Protein AF-0000000075457468 (afdb_homodimer)

pLDDT: mean 83.35, std 19.07, range [38.09, 98.94]

Organism: Phanerochaete carnosa (strain HHB-10118-sp) (NCBI:txid650164)

Structure (mmCIF, N/CA/C/O backbone):
data_AF-0000000075457468-model_v1
#
loop_
_entity.id
_entity.type
_entity.pdbx_description
1 polymer 'Uncharacterized protein'
#
loop_
_atom_site.group_PDB
_atom_site.id
_atom_site.type_symbol
_atom_site.label_atom_id
_atom_site.label_alt_id
_atom_site.label_comp_id
_atom_site.label_asym_id
_atom_site.label_entity_id
_atom_site.label_seq_id
_atom_site.pdbx_PDB_ins_code
_atom_site.Cartn_x
_atom_site.Cartn_y
_atom_site.Cartn_z
_atom_site.occupancy
_atom_site.B_iso_or_equiv
_atom_site.auth_seq_id
_atom_site.auth_comp_id
_atom_site.auth_asym_id
_atom_site.auth_atom_id
_atom_site.pdbx_PDB_model_num
ATOM 1 N N . MET A 1 1 ? 19.453 -94.75 -66.5 1 38.09 1 MET A N 1
ATOM 2 C CA . MET A 1 1 ? 19.531 -94.438 -65.062 1 38.09 1 MET A CA 1
ATOM 3 C C . MET A 1 1 ? 19.422 -92.938 -64.812 1 38.09 1 MET A C 1
ATOM 5 O O . MET A 1 1 ? 20.266 -92.188 -65.25 1 38.09 1 MET A O 1
ATOM 9 N N . LYS A 1 2 ? 18.156 -92.375 -64.812 1 48.34 2 LYS A N 1
ATOM 10 C CA . LYS A 1 2 ? 17.766 -91 -64.75 1 48.34 2 LYS A CA 1
ATOM 11 C C . LYS A 1 2 ? 18.203 -90.375 -63.406 1 48.34 2 LYS A C 1
ATOM 13 O O . LYS A 1 2 ? 17.969 -91 -62.344 1 48.34 2 LYS A O 1
ATOM 18 N N . PHE A 1 3 ? 19.375 -89.688 -63.375 1 47.12 3 PHE A N 1
ATOM 19 C CA . PHE A 1 3 ? 20 -88.938 -62.281 1 47.12 3 PHE A CA 1
ATOM 20 C C . PHE A 1 3 ? 19.047 -87.875 -61.75 1 47.12 3 PHE A C 1
ATOM 22 O O . PHE A 1 3 ? 18.594 -87 -62.5 1 47.12 3 PHE A O 1
ATOM 29 N N . THR A 1 4 ? 18.094 -88.188 -60.844 1 48.94 4 THR A N 1
ATOM 30 C CA . THR A 1 4 ? 17.156 -87.312 -60.156 1 48.94 4 THR A CA 1
ATOM 31 C C . THR A 1 4 ? 17.906 -86.312 -59.281 1 48.94 4 THR A C 1
ATOM 33 O O . THR A 1 4 ? 18.641 -86.688 -58.375 1 48.94 4 THR A O 1
ATOM 36 N N . THR A 1 5 ? 18.375 -85.188 -59.812 1 49.62 5 THR A N 1
ATOM 37 C CA . THR A 1 5 ? 19.047 -84.062 -59.125 1 49.62 5 THR A CA 1
ATOM 38 C C . THR A 1 5 ? 18.188 -83.562 -58 1 49.62 5 THR A C 1
ATOM 40 O O . THR A 1 5 ? 17.047 -83.125 -58.188 1 49.62 5 THR A O 1
ATOM 43 N N . ILE A 1 6 ? 18.359 -84 -56.75 1 46.72 6 ILE A N 1
ATOM 44 C CA . ILE A 1 6 ? 17.734 -83.562 -55.5 1 46.72 6 ILE A CA 1
ATOM 45 C C . ILE A 1 6 ? 18.109 -82.062 -55.25 1 46.72 6 ILE A C 1
ATOM 47 O O . ILE A 1 6 ? 19.297 -81.75 -55.125 1 46.72 6 ILE A O 1
ATOM 51 N N . LEU A 1 7 ? 17.438 -81 -55.812 1 44.97 7 LEU A N 1
ATOM 52 C CA . LEU A 1 7 ? 17.688 -79.625 -55.531 1 44.97 7 LEU A CA 1
ATOM 53 C C . LEU A 1 7 ? 17.391 -79.312 -54.062 1 44.97 7 LEU A C 1
ATOM 55 O O . LEU A 1 7 ? 16.281 -79.5 -53.594 1 44.97 7 LEU A O 1
ATOM 59 N N . SER A 1 8 ? 18.391 -79.375 -53.156 1 43.41 8 SER A N 1
ATOM 60 C CA . SER A 1 8 ? 18.297 -79 -51.75 1 43.41 8 SER A CA 1
ATOM 61 C C . SER A 1 8 ? 17.906 -77.562 -51.562 1 43.41 8 SER A C 1
ATOM 63 O O . SER A 1 8 ? 18.547 -76.688 -52.125 1 43.41 8 SER A O 1
ATOM 65 N N . ALA A 1 9 ? 16.625 -77.25 -51.406 1 46.5 9 ALA A N 1
ATOM 66 C CA . ALA A 1 9 ? 16.141 -75.875 -51.094 1 46.5 9 ALA A CA 1
ATOM 67 C C . ALA A 1 9 ? 16.703 -75.375 -49.781 1 46.5 9 ALA A C 1
ATOM 69 O O . ALA A 1 9 ? 16.547 -76 -48.75 1 46.5 9 ALA A O 1
ATOM 70 N N . LEU A 1 10 ? 17.891 -74.688 -49.75 1 44.03 10 LEU A N 1
ATOM 71 C CA . LEU A 1 10 ? 18.438 -74.062 -48.594 1 44.03 10 LEU A CA 1
ATOM 72 C C . LEU A 1 10 ? 17.453 -73 -48.031 1 44.03 10 LEU A C 1
ATOM 74 O O . LEU A 1 10 ? 17.031 -72.125 -48.75 1 44.03 10 LEU A O 1
ATOM 78 N N . ALA A 1 11 ? 16.609 -73.375 -47 1 45.56 11 ALA A N 1
ATOM 79 C CA . ALA A 1 11 ? 15.719 -72.438 -46.281 1 45.56 11 ALA A CA 1
ATOM 80 C C . ALA A 1 11 ? 16.516 -71.312 -45.562 1 45.56 11 ALA A C 1
ATOM 82 O O . ALA A 1 11 ? 17.375 -71.625 -44.719 1 45.56 11 ALA A O 1
ATOM 83 N N . LEU A 1 12 ? 16.875 -70.25 -46.25 1 47.5 12 LEU A N 1
ATOM 84 C CA . LEU A 1 12 ? 17.469 -69.125 -45.562 1 47.5 12 LEU A CA 1
ATOM 85 C C . LEU A 1 12 ? 16.562 -68.562 -44.469 1 47.5 12 LEU A C 1
ATOM 87 O O . LEU A 1 12 ? 15.414 -68.188 -44.719 1 47.5 12 LEU A O 1
ATOM 91 N N . GLY A 1 13 ? 16.688 -69 -43.219 1 45.59 13 GLY A N 1
ATOM 92 C CA . GLY A 1 13 ? 16.031 -68.438 -42.062 1 45.59 13 GLY A CA 1
ATOM 93 C C . GLY A 1 13 ? 16.234 -66.938 -41.906 1 45.59 13 GLY A C 1
ATOM 94 O O . GLY A 1 13 ? 17.375 -66.438 -41.906 1 45.59 13 GLY A O 1
ATOM 95 N N . ALA A 1 14 ? 15.281 -66.062 -42.344 1 49.41 14 ALA A N 1
ATOM 96 C CA . ALA A 1 14 ? 15.273 -64.625 -42.125 1 49.41 14 ALA A CA 1
ATOM 97 C C . ALA A 1 14 ? 15.32 -64.312 -40.625 1 49.41 14 ALA A C 1
ATOM 99 O O . ALA A 1 14 ? 14.414 -64.688 -39.875 1 49.41 14 ALA A O 1
ATOM 100 N N . PHE A 1 15 ? 16.531 -64.188 -40 1 48.47 15 PHE A N 1
ATOM 101 C CA . PHE A 1 15 ? 16.641 -63.594 -38.656 1 48.47 15 PHE A CA 1
ATOM 102 C C . PHE A 1 15 ? 15.992 -62.219 -38.625 1 48.47 15 PHE A C 1
ATOM 104 O O . PHE A 1 15 ? 16.391 -61.312 -39.344 1 48.47 15 PHE A O 1
ATOM 111 N N . SER A 1 16 ? 14.766 -62.094 -38.219 1 52.66 16 SER A N 1
ATOM 112 C CA . SER A 1 16 ? 14.164 -60.812 -37.906 1 52.66 16 SER A CA 1
ATOM 113 C C . SER A 1 16 ? 14.922 -60.094 -36.781 1 52.66 16 SER A C 1
ATOM 115 O O . SER A 1 16 ? 14.945 -60.562 -35.656 1 52.66 16 SER A O 1
ATOM 117 N N . GLN A 1 17 ? 15.992 -59.344 -37.031 1 55.56 17 GLN A N 1
ATOM 118 C CA . GLN A 1 17 ? 16.547 -58.469 -36.031 1 55.56 17 GLN A CA 1
ATOM 119 C C . GLN A 1 17 ? 15.469 -57.562 -35.438 1 55.56 17 GLN A C 1
ATOM 121 O O . GLN A 1 17 ? 14.781 -56.844 -36.156 1 55.56 17 GLN A O 1
ATOM 126 N N . LEU A 1 18 ? 14.891 -57.875 -34.281 1 52.31 18 LEU A N 1
ATOM 127 C CA . LEU A 1 18 ? 14.141 -56.906 -33.469 1 52.31 18 LEU A CA 1
ATOM 128 C C . LEU A 1 18 ? 14.984 -55.656 -33.219 1 52.31 18 LEU A C 1
ATOM 130 O O . LEU A 1 18 ? 16.016 -55.75 -32.531 1 52.31 18 LEU A O 1
ATOM 134 N N . ALA A 1 19 ? 15.023 -54.656 -34.125 1 57.72 19 ALA A N 1
ATOM 135 C CA . ALA A 1 19 ? 15.594 -53.344 -33.781 1 57.72 19 ALA A CA 1
ATOM 136 C C . ALA A 1 19 ? 15.07 -52.875 -32.438 1 57.72 19 ALA A C 1
ATOM 138 O O . ALA A 1 19 ? 13.867 -52.688 -32.25 1 57.72 19 ALA A O 1
ATOM 139 N N . SER A 1 20 ? 15.797 -53.094 -31.312 1 54.47 20 SER A N 1
ATOM 140 C CA . SER A 1 20 ? 15.516 -52.375 -30.078 1 54.47 20 SER A CA 1
ATOM 141 C C . SER A 1 20 ? 15.32 -50.875 -30.344 1 54.47 20 SER A C 1
ATOM 143 O O . SER A 1 20 ? 16.219 -50.219 -30.828 1 54.47 20 SER A O 1
ATOM 145 N N . ALA A 1 21 ? 14.094 -50.375 -30.594 1 57.66 21 ALA A N 1
ATOM 146 C CA . ALA A 1 21 ? 13.836 -48.938 -30.609 1 57.66 21 ALA A CA 1
ATOM 147 C C . ALA A 1 21 ? 14.531 -48.25 -29.438 1 57.66 21 ALA A C 1
ATOM 149 O O . ALA A 1 21 ? 14.328 -48.656 -28.281 1 57.66 21 ALA A O 1
ATOM 150 N N . ALA A 1 22 ? 15.734 -47.656 -29.562 1 59.09 22 ALA A N 1
ATOM 151 C CA . ALA A 1 22 ? 16.266 -46.75 -28.531 1 59.09 22 ALA A CA 1
ATOM 152 C C . ALA A 1 22 ? 15.148 -45.969 -27.875 1 59.09 22 ALA A C 1
ATOM 154 O O . ALA A 1 22 ? 14.195 -45.531 -28.531 1 59.09 22 ALA A O 1
ATOM 155 N N . PRO A 1 23 ? 15.023 -46.031 -26.484 1 58.03 23 PRO A N 1
ATOM 156 C CA . PRO A 1 23 ? 14.008 -45.188 -25.875 1 58.03 23 PRO A CA 1
ATOM 157 C C . PRO A 1 23 ? 13.984 -43.781 -26.484 1 58.03 23 PRO A C 1
ATOM 159 O O . PRO A 1 23 ? 15.031 -43.25 -26.859 1 58.03 23 PRO A O 1
ATOM 162 N N . ALA A 1 24 ? 12.914 -43.375 -27.141 1 58.12 24 ALA A N 1
ATOM 163 C CA . ALA A 1 24 ? 12.727 -42 -27.578 1 58.12 24 ALA A CA 1
ATOM 164 C C . ALA A 1 24 ? 13.297 -41.031 -26.547 1 58.12 24 ALA A C 1
ATOM 166 O O . ALA A 1 24 ? 13.203 -41.25 -25.344 1 58.12 24 ALA A O 1
ATOM 167 N N . PRO A 1 25 ? 14.359 -40.281 -26.859 1 57.41 25 PRO A N 1
ATOM 168 C CA . PRO A 1 25 ? 14.75 -39.312 -25.859 1 57.41 25 PRO A CA 1
ATOM 169 C C . PRO A 1 25 ? 13.555 -38.75 -25.078 1 57.41 25 PRO A C 1
ATOM 171 O O . PRO A 1 25 ? 12.453 -38.656 -25.609 1 57.41 25 PRO A O 1
ATOM 174 N N . ALA A 1 26 ? 13.523 -38.969 -23.719 1 52.59 26 ALA A N 1
ATOM 175 C CA . ALA A 1 26 ? 12.492 -38.375 -22.875 1 52.59 26 ALA A CA 1
ATOM 176 C C . ALA A 1 26 ? 12.023 -37.031 -23.469 1 52.59 26 ALA A C 1
ATOM 178 O O . ALA A 1 26 ? 12.844 -36.188 -23.844 1 52.59 26 ALA A O 1
ATOM 179 N N . ALA A 1 27 ? 11.039 -36.844 -24.188 1 50.5 27 ALA A N 1
ATOM 180 C CA . ALA A 1 27 ? 10.477 -35.562 -24.609 1 50.5 27 ALA A CA 1
ATOM 181 C C . ALA A 1 27 ? 10.789 -34.469 -23.578 1 50.5 27 ALA A C 1
ATOM 183 O O . ALA A 1 27 ? 10.492 -34.656 -22.391 1 50.5 27 ALA A O 1
ATOM 184 N N . HIS A 1 28 ? 11.922 -33.781 -23.547 1 52.69 28 HIS A N 1
ATOM 185 C CA . HIS A 1 28 ? 12.117 -32.562 -22.75 1 52.69 28 HIS A CA 1
ATOM 186 C C . HIS A 1 28 ? 10.805 -31.828 -22.547 1 52.69 28 HIS A C 1
ATOM 188 O O . HIS A 1 28 ? 10.219 -31.297 -23.5 1 52.69 28 HIS A O 1
ATOM 194 N N . GLN A 1 29 ? 9.938 -32.375 -21.719 1 55.91 29 GLN A N 1
ATOM 195 C CA . GLN A 1 29 ? 8.68 -31.672 -21.453 1 55.91 29 GLN A CA 1
ATOM 196 C C . GLN A 1 29 ? 8.906 -30.172 -21.297 1 55.91 29 GLN A C 1
ATOM 198 O O . GLN A 1 29 ? 9.766 -29.734 -20.531 1 55.91 29 GLN A O 1
ATOM 203 N N . ALA A 1 30 ? 8.672 -29.297 -22.219 1 62.72 30 ALA A N 1
ATOM 204 C CA . ALA A 1 30 ? 8.742 -27.844 -22.203 1 62.72 30 ALA A CA 1
ATOM 205 C C . ALA A 1 30 ? 8.211 -27.281 -20.891 1 62.72 30 ALA A C 1
ATOM 207 O O . ALA A 1 30 ? 7.207 -27.75 -20.359 1 62.72 30 ALA A O 1
ATOM 208 N N . ARG A 1 31 ? 9.125 -26.734 -20.094 1 64.06 31 ARG A N 1
ATOM 209 C CA . ARG A 1 31 ? 8.664 -25.984 -18.922 1 64.06 31 ARG A CA 1
ATOM 210 C C . ARG A 1 31 ? 7.734 -24.844 -19.328 1 64.06 31 ARG A C 1
ATOM 212 O O . ARG A 1 31 ? 7.906 -24.25 -20.391 1 64.06 31 ARG A O 1
ATOM 219 N N . ASP A 1 32 ? 6.562 -24.984 -18.703 1 79.12 32 ASP A N 1
ATOM 220 C CA . ASP A 1 32 ? 5.516 -24.016 -19 1 79.12 32 ASP A CA 1
ATOM 221 C C . ASP A 1 32 ? 5.395 -22.969 -17.891 1 79.12 32 ASP A C 1
ATOM 223 O O . ASP A 1 32 ? 5.586 -23.281 -16.719 1 79.12 32 ASP A O 1
ATOM 227 N N . VAL A 1 33 ? 5.305 -21.688 -18.25 1 83.94 33 VAL A N 1
ATOM 228 C CA . VAL A 1 33 ? 4.812 -20.688 -17.328 1 83.94 33 VAL A CA 1
ATOM 229 C C . VAL A 1 33 ? 3.359 -20.984 -16.953 1 83.94 33 VAL A C 1
ATOM 231 O O . VAL A 1 33 ? 2.527 -21.219 -17.828 1 83.94 33 VAL A O 1
ATOM 234 N N . TRP A 1 34 ? 3.125 -21.141 -15.648 1 86.38 34 TRP A N 1
ATOM 235 C CA . TRP A 1 34 ? 1.798 -21.5 -15.164 1 86.38 34 TRP A CA 1
ATOM 236 C C . TRP A 1 34 ? 1.084 -20.281 -14.586 1 86.38 34 TRP A C 1
ATOM 238 O O . TRP A 1 34 ? 1.644 -19.562 -13.758 1 86.38 34 TRP A O 1
ATOM 248 N N . ASP A 1 35 ? -0.153 -20 -15.008 1 86.62 35 ASP A N 1
ATOM 249 C CA . ASP A 1 35 ? -1.001 -18.891 -14.57 1 86.62 35 ASP A CA 1
ATOM 250 C C . ASP A 1 35 ? -2.318 -19.406 -14 1 86.62 35 ASP A C 1
ATOM 252 O O . ASP A 1 35 ? -3.34 -19.422 -14.688 1 86.62 35 ASP A O 1
ATOM 256 N N . PRO A 1 36 ? -2.314 -19.781 -12.781 1 89.88 36 PRO A N 1
ATOM 257 C CA . PRO A 1 36 ? -3.52 -20.375 -12.203 1 89.88 36 PRO A CA 1
ATOM 258 C C . PRO A 1 36 ? -4.625 -19.359 -11.961 1 89.88 36 PRO A C 1
ATOM 260 O O . PRO A 1 36 ? -4.34 -18.172 -11.742 1 89.88 36 PRO A O 1
ATOM 263 N N . LEU A 1 37 ? -5.84 -19.828 -11.922 1 90.81 37 LEU A N 1
ATOM 264 C CA . LEU A 1 37 ? -7.012 -18.984 -11.68 1 90.81 37 LEU A CA 1
ATOM 265 C C . LEU A 1 37 ? -7.184 -18.703 -10.195 1 90.81 37 LEU A C 1
ATOM 267 O O . LEU A 1 37 ? -7.258 -19.625 -9.383 1 90.81 37 LEU A O 1
ATOM 271 N N . MET A 1 38 ? -7.289 -17.391 -9.875 1 94.75 38 MET A N 1
ATOM 272 C CA . MET A 1 38 ? -7.598 -17.016 -8.5 1 94.75 38 MET A CA 1
ATOM 273 C C . MET A 1 38 ? -9.031 -17.375 -8.141 1 94.75 38 MET A C 1
ATOM 275 O O . MET A 1 38 ? -9.961 -17.078 -8.898 1 94.75 38 MET A O 1
ATOM 279 N N . THR A 1 39 ? -9.195 -18.016 -7.004 1 97 39 THR A N 1
ATOM 280 C CA . THR A 1 39 ? -10.531 -18.422 -6.598 1 97 39 THR A CA 1
ATOM 281 C C . THR A 1 39 ? -11.047 -17.547 -5.461 1 97 39 THR A C 1
ATOM 283 O O . THR A 1 39 ? -12.25 -17.516 -5.195 1 97 39 THR A O 1
ATOM 286 N N . TYR A 1 40 ? -10.203 -17.016 -4.711 1 97.88 40 TYR A N 1
ATOM 287 C CA . TYR A 1 40 ? -10.516 -16.047 -3.66 1 97.88 40 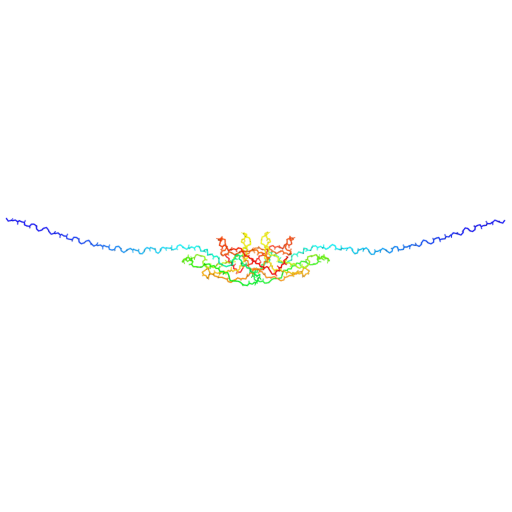TYR A CA 1
ATOM 288 C C . TYR A 1 40 ? -9.445 -14.961 -3.582 1 97.88 40 TYR A C 1
ATOM 290 O O . TYR A 1 40 ? -8.25 -15.258 -3.658 1 97.88 40 TYR A O 1
ATOM 298 N N . PRO A 1 41 ? -9.906 -13.781 -3.369 1 98.62 41 PRO A N 1
ATOM 299 C CA . PRO A 1 41 ? -11.211 -13.18 -3.104 1 98.62 41 PRO A CA 1
ATOM 300 C C . PRO A 1 41 ? -12.141 -13.234 -4.316 1 98.62 41 PRO A C 1
ATOM 302 O O . PRO A 1 41 ? -11.688 -13.469 -5.438 1 98.62 41 PRO A O 1
ATOM 305 N N . THR A 1 42 ? -13.453 -13.133 -4.074 1 98.56 42 THR A N 1
ATOM 306 C CA . THR A 1 42 ? -14.469 -13.016 -5.117 1 98.56 42 THR A CA 1
ATOM 307 C C . THR A 1 42 ? -15 -11.586 -5.199 1 98.56 42 THR A C 1
ATOM 309 O O . THR A 1 42 ? -14.617 -10.727 -4.402 1 98.56 42 THR A O 1
ATOM 312 N N . ALA A 1 43 ? -15.867 -11.344 -6.188 1 98 43 ALA A N 1
ATOM 313 C CA . ALA A 1 43 ? -16.406 -10 -6.406 1 98 43 ALA A CA 1
ATOM 314 C C . ALA A 1 43 ? -17.266 -9.555 -5.227 1 98 43 ALA A C 1
ATOM 316 O O . ALA A 1 43 ? -17.5 -8.359 -5.039 1 98 43 ALA A O 1
ATOM 317 N N . GLU A 1 44 ? -17.766 -10.562 -4.391 1 98.5 44 GLU A N 1
ATOM 318 C CA . GLU A 1 44 ? -18.625 -10.234 -3.266 1 98.5 44 GLU A CA 1
ATOM 319 C C . GLU A 1 44 ? -17.828 -10.047 -1.982 1 98.5 44 GLU A C 1
ATOM 321 O O . GLU A 1 44 ? -18.375 -9.695 -0.941 1 98.5 44 GLU A O 1
ATOM 326 N N . THR A 1 45 ? -16.547 -10.266 -2.09 1 98.81 45 THR A N 1
ATOM 327 C CA . THR A 1 45 ? -15.695 -10.227 -0.907 1 98.81 45 THR A CA 1
ATOM 328 C C . THR A 1 45 ? -15.539 -8.797 -0.395 1 98.81 45 THR A C 1
ATOM 330 O O . THR A 1 45 ? -15.422 -7.859 -1.185 1 98.81 45 THR A O 1
ATOM 333 N N . VAL A 1 46 ? -15.555 -8.633 0.953 1 98.94 46 VAL A N 1
ATOM 334 C CA . VAL A 1 46 ? -15.203 -7.395 1.641 1 98.94 46 VAL A CA 1
ATOM 335 C C . VAL A 1 46 ? -14.078 -7.66 2.639 1 98.94 46 VAL A C 1
ATOM 337 O O . VAL A 1 46 ? -14.227 -8.484 3.543 1 98.94 46 VAL A O 1
ATOM 340 N N . TRP A 1 47 ? -12.938 -7.008 2.457 1 98.94 47 TRP A N 1
ATOM 341 C CA . TRP A 1 47 ? -11.828 -7.07 3.402 1 98.94 47 TRP A CA 1
ATOM 342 C C . TRP A 1 47 ? -11.805 -5.836 4.293 1 98.94 47 TRP A C 1
ATOM 344 O O . TRP A 1 47 ? -12.297 -4.77 3.906 1 98.94 47 TRP A O 1
ATOM 354 N N . GLN A 1 48 ? -11.281 -6.039 5.48 1 98.88 48 GLN A N 1
ATOM 355 C CA . GLN A 1 48 ? -10.945 -4.938 6.379 1 98.88 48 GLN A CA 1
ATOM 356 C C . GLN A 1 48 ? -9.438 -4.734 6.461 1 98.88 48 GLN A C 1
ATOM 358 O O . GLN A 1 48 ? -8.688 -5.688 6.691 1 98.88 48 GLN A O 1
ATOM 363 N N . SER A 1 49 ? -9.023 -3.453 6.238 1 98.56 49 SER A N 1
ATOM 364 C CA . SER A 1 49 ? -7.602 -3.145 6.359 1 98.56 49 SER A CA 1
ATOM 365 C C . SER A 1 49 ? -7.023 -3.703 7.656 1 98.56 49 SER A C 1
ATOM 367 O O . SER A 1 49 ? -7.656 -3.623 8.711 1 98.56 49 SER A O 1
ATOM 369 N N . GLY A 1 50 ? -5.812 -4.254 7.52 1 98.19 50 GLY A N 1
ATOM 370 C CA . GLY A 1 50 ? -5.082 -4.73 8.68 1 98.19 50 GLY A CA 1
ATOM 371 C C . GLY A 1 50 ? -5.426 -6.156 9.062 1 98.19 50 GLY A C 1
ATOM 372 O O . GLY A 1 50 ? -4.719 -6.781 9.852 1 98.19 50 GLY A O 1
ATOM 373 N N . GLN A 1 51 ? -6.484 -6.707 8.508 1 98.75 51 GLN A N 1
ATOM 374 C CA . GLN A 1 51 ? -6.875 -8.07 8.828 1 98.75 51 GLN A CA 1
ATOM 375 C C . GLN A 1 51 ? -6.211 -9.07 7.891 1 98.75 51 GLN A C 1
ATOM 377 O O . GLN A 1 51 ? -5.855 -8.727 6.762 1 98.75 51 GLN A O 1
ATOM 382 N N . THR A 1 52 ? -6.066 -10.305 8.391 1 98.81 52 THR A N 1
ATOM 383 C CA . THR A 1 52 ? -5.41 -11.359 7.629 1 98.81 52 THR A CA 1
ATOM 384 C C . THR A 1 52 ? -6.441 -12.227 6.914 1 98.81 52 THR A C 1
ATOM 386 O O . THR A 1 52 ? -7.477 -12.57 7.488 1 98.81 52 THR A O 1
ATOM 389 N N . TYR A 1 53 ? -6.16 -12.562 5.688 1 98.88 53 TYR A N 1
ATOM 390 C CA . TYR A 1 53 ? -7.016 -13.391 4.848 1 98.88 53 TYR A CA 1
ATOM 391 C C . TYR A 1 53 ? -6.199 -14.453 4.117 1 98.88 53 TYR A C 1
ATOM 393 O O . TYR A 1 53 ? -4.98 -14.32 3.977 1 98.88 53 TYR A O 1
ATOM 401 N N . THR A 1 54 ? -6.867 -15.516 3.693 1 98.88 54 THR A N 1
ATOM 402 C CA . THR A 1 54 ? -6.242 -16.547 2.867 1 98.88 54 THR A CA 1
ATOM 403 C C . THR A 1 54 ? -6.684 -16.422 1.413 1 98.88 54 THR A C 1
ATOM 405 O O . THR A 1 54 ? -7.855 -16.625 1.093 1 98.88 54 THR A O 1
ATOM 408 N N . VAL A 1 55 ? -5.789 -16.016 0.547 1 98.44 55 VAL A N 1
ATOM 409 C CA . VAL A 1 55 ? -6.023 -15.984 -0.893 1 98.44 55 VAL A CA 1
ATOM 410 C C . VAL A 1 55 ? -5.859 -17.391 -1.477 1 98.44 55 VAL A C 1
ATOM 412 O O . VAL A 1 55 ? -4.918 -18.094 -1.127 1 98.44 55 VAL A O 1
ATOM 415 N N . THR A 1 56 ? -6.77 -17.75 -2.305 1 97.94 56 THR A N 1
ATOM 416 C CA . THR A 1 56 ? -6.703 -19.094 -2.883 1 97.94 56 THR A CA 1
ATOM 417 C C . THR A 1 56 ? -6.734 -19.016 -4.406 1 97.94 56 THR A C 1
ATOM 419 O O . THR A 1 56 ? -7.254 -18.062 -4.98 1 97.94 56 THR A O 1
ATOM 422 N N . TRP A 1 57 ? -6.207 -20.062 -5.09 1 95.56 57 TRP A N 1
ATOM 423 C CA . TRP A 1 57 ? -6.246 -20.234 -6.539 1 95.56 57 TRP A CA 1
ATOM 424 C C . TRP A 1 57 ? -6.309 -21.719 -6.902 1 95.56 57 TRP A C 1
ATOM 426 O O . TRP A 1 57 ? -6.07 -22.578 -6.055 1 95.56 57 TRP A O 1
ATOM 436 N N . GLU A 1 58 ? -6.629 -22.016 -8.172 1 94.94 58 GLU A N 1
ATOM 437 C CA . GLU A 1 58 ? -6.773 -23.391 -8.648 1 94.94 58 GLU A CA 1
ATOM 438 C C . GLU A 1 58 ? -5.414 -24.031 -8.883 1 94.94 58 GLU A C 1
ATOM 440 O O . GLU A 1 58 ? -4.527 -23.422 -9.492 1 94.94 58 GLU A O 1
ATOM 445 N N . THR A 1 59 ? -5.277 -25.328 -8.406 1 94.19 59 THR A N 1
ATOM 446 C CA . THR A 1 59 ? -3.998 -25.984 -8.633 1 94.19 59 THR A CA 1
ATOM 447 C C . THR A 1 59 ? -4.195 -27.312 -9.375 1 94.19 59 THR A C 1
ATOM 449 O O . THR A 1 59 ? -3.221 -27.984 -9.711 1 94.19 59 THR A O 1
ATOM 452 N N . GLU A 1 60 ? -5.383 -27.719 -9.672 1 92.06 60 GLU A N 1
ATOM 453 C CA . GLU A 1 60 ? -5.676 -29.031 -10.227 1 92.06 60 GLU A CA 1
ATOM 454 C C . GLU A 1 60 ? -5.078 -29.188 -11.617 1 92.06 60 GLU A C 1
ATOM 456 O O . GLU A 1 60 ? -4.656 -30.281 -12 1 92.06 60 GLU A O 1
ATOM 461 N N . ASP A 1 61 ? -4.992 -28.125 -12.367 1 86.94 61 ASP A N 1
ATOM 462 C CA . ASP A 1 61 ? -4.539 -28.234 -13.75 1 86.94 61 ASP A CA 1
ATOM 463 C C . ASP A 1 61 ? -3.076 -27.812 -13.883 1 86.94 61 ASP A C 1
ATOM 465 O O . ASP A 1 61 ? -2.627 -27.438 -14.969 1 86.94 61 ASP A O 1
ATOM 469 N N . ALA A 1 62 ? -2.414 -27.906 -12.75 1 88.25 62 ALA A N 1
ATOM 470 C CA . ALA A 1 62 ? -1.011 -27.516 -12.812 1 88.25 62 ALA A CA 1
ATOM 471 C C . ALA A 1 62 ? -0.22 -28.422 -13.75 1 88.25 62 ALA A C 1
ATOM 473 O O . ALA A 1 62 ? -0.313 -29.641 -13.656 1 88.25 62 ALA A O 1
ATOM 474 N N . PRO A 1 63 ? 0.6 -27.828 -14.602 1 87.69 63 PRO A N 1
ATOM 475 C CA . PRO A 1 63 ? 1.488 -28.656 -15.414 1 87.69 63 PRO A CA 1
ATOM 476 C C . PRO A 1 63 ? 2.541 -29.391 -14.586 1 87.69 63 PRO A C 1
ATOM 4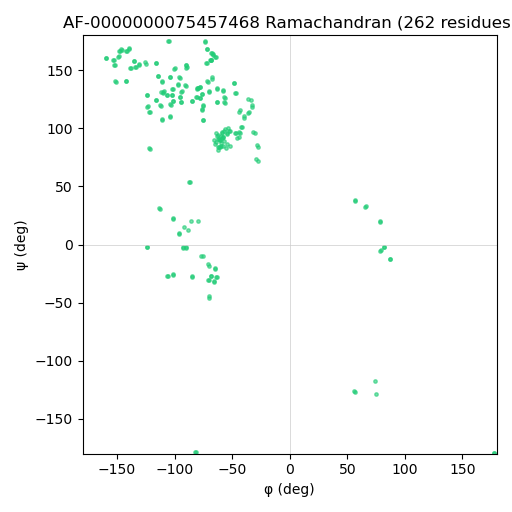78 O O . PRO A 1 63 ? 2.822 -28.984 -13.453 1 87.69 63 PRO A O 1
ATOM 481 N N . VAL A 1 64 ? 3.09 -30.344 -15.211 1 85.94 64 VAL A N 1
ATOM 482 C CA . VAL A 1 64 ? 4.098 -31.156 -14.547 1 85.94 64 VAL A CA 1
ATOM 483 C C . VAL A 1 64 ? 5.371 -30.328 -14.336 1 85.94 64 VAL A C 1
ATOM 485 O O . VAL A 1 64 ? 5.926 -30.297 -13.234 1 85.94 64 VAL A O 1
ATOM 488 N N . ASN A 1 65 ? 5.809 -29.625 -15.32 1 88.88 65 ASN A N 1
ATOM 489 C CA . ASN A 1 65 ? 7 -28.797 -15.234 1 88.88 65 ASN A CA 1
ATOM 490 C C . ASN A 1 65 ? 6.648 -27.312 -15.273 1 88.88 65 ASN A C 1
ATOM 492 O O . ASN A 1 65 ? 6.176 -26.812 -16.297 1 88.88 65 ASN A O 1
ATOM 496 N N . ILE A 1 66 ? 6.801 -26.719 -14.156 1 87.12 66 ILE A N 1
ATOM 497 C CA . ILE A 1 66 ? 6.461 -25.297 -14.055 1 87.12 66 ILE A CA 1
ATOM 498 C C . ILE A 1 66 ? 7.738 -24.469 -13.891 1 87.12 66 ILE A C 1
ATOM 500 O O . ILE A 1 66 ? 8.602 -24.812 -13.078 1 87.12 66 ILE A O 1
ATOM 504 N N . THR A 1 67 ? 7.914 -23.391 -14.664 1 88.12 67 THR A N 1
ATOM 505 C CA . THR A 1 67 ? 9.102 -22.547 -14.625 1 88.12 67 THR A CA 1
ATOM 506 C C . THR A 1 67 ? 8.984 -21.5 -13.523 1 88.12 67 THR A C 1
ATOM 508 O O . THR A 1 67 ? 9.992 -21.047 -12.977 1 88.12 67 THR A O 1
ATOM 511 N N . ASN A 1 68 ? 7.801 -21.094 -13.156 1 87.12 68 ASN A N 1
ATOM 512 C CA . ASN A 1 68 ? 7.574 -20.031 -12.188 1 87.12 68 ASN A CA 1
ATOM 513 C C . ASN A 1 68 ? 6.93 -20.578 -10.906 1 87.12 68 ASN A C 1
ATOM 515 O O . ASN A 1 68 ? 6.141 -19.875 -10.266 1 87.12 68 ASN A O 1
ATOM 519 N N . GLY A 1 69 ? 7.223 -21.766 -10.586 1 88.25 69 GLY A N 1
ATOM 520 C CA . GLY A 1 69 ? 6.59 -22.406 -9.445 1 88.25 69 GLY A CA 1
ATOM 521 C C . GLY A 1 69 ? 7 -21.812 -8.117 1 88.25 69 GLY A C 1
ATOM 522 O O . GLY A 1 69 ? 6.238 -21.844 -7.148 1 88.25 69 GLY A O 1
ATOM 523 N N . ASP A 1 70 ? 8.188 -21.25 -8.094 1 91.44 70 ASP A N 1
ATOM 524 C CA . ASP A 1 70 ? 8.727 -20.688 -6.867 1 91.44 70 ASP A CA 1
ATOM 525 C C . ASP A 1 70 ? 8.914 -19.172 -6.996 1 91.44 70 ASP A C 1
ATOM 527 O O . ASP A 1 70 ? 8.906 -18.641 -8.109 1 91.44 70 ASP A O 1
ATOM 531 N N . GLY A 1 71 ? 8.922 -18.484 -5.875 1 91.19 71 GLY A N 1
ATOM 532 C CA . GLY A 1 71 ? 9.195 -17.062 -5.879 1 91.19 71 GLY A CA 1
ATOM 533 C C . GLY A 1 71 ? 8.008 -16.219 -6.297 1 91.19 71 GLY A C 1
ATOM 534 O O . GLY A 1 71 ? 8.164 -15.086 -6.75 1 91.19 71 GLY A O 1
ATOM 535 N N . GLY A 1 72 ? 6.836 -16.859 -6.18 1 91.31 72 GLY A N 1
ATOM 536 C CA . GLY A 1 72 ? 5.629 -16.125 -6.523 1 91.31 72 GLY A CA 1
ATOM 537 C C . GLY A 1 72 ? 5.312 -15.008 -5.551 1 91.31 72 GLY A C 1
ATOM 538 O O . GLY A 1 72 ? 5.855 -14.969 -4.445 1 91.31 72 GLY A O 1
ATOM 539 N N . PHE A 1 73 ? 4.445 -14.133 -5.961 1 94.5 73 PHE A N 1
ATOM 540 C CA . PHE A 1 73 ? 4.031 -13.008 -5.129 1 94.5 73 PHE A CA 1
ATOM 541 C C . PHE A 1 73 ? 2.621 -12.562 -5.5 1 94.5 73 PHE A C 1
ATOM 543 O O . PHE A 1 73 ? 2.109 -12.914 -6.562 1 94.5 73 PHE A O 1
ATOM 550 N N . ILE A 1 74 ? 2.02 -11.898 -4.574 1 95.88 74 ILE A N 1
ATOM 551 C CA . ILE A 1 74 ? 0.698 -11.32 -4.781 1 95.88 74 ILE A CA 1
ATOM 552 C C . ILE A 1 74 ? 0.783 -9.797 -4.691 1 95.88 74 ILE A C 1
ATOM 554 O O . ILE A 1 74 ? 1.242 -9.25 -3.686 1 95.88 74 ILE A O 1
ATOM 558 N N . ILE A 1 75 ? 0.319 -9.148 -5.758 1 96.62 75 ILE A N 1
ATOM 559 C CA . ILE A 1 75 ? 0.335 -7.695 -5.84 1 96.62 75 ILE A CA 1
ATOM 560 C C . ILE A 1 75 ? -1.095 -7.16 -5.785 1 96.62 75 ILE A C 1
ATOM 562 O O . ILE A 1 75 ? -2.008 -7.75 -6.367 1 96.62 75 ILE A O 1
ATOM 566 N N . LEU A 1 76 ? -1.233 -6.039 -5.051 1 97.62 76 LEU A N 1
ATOM 567 C CA . LEU A 1 76 ? -2.49 -5.301 -5.055 1 97.62 76 LEU A CA 1
ATOM 568 C C . LEU A 1 76 ? -2.646 -4.496 -6.34 1 97.62 76 LEU A C 1
ATOM 570 O O . LEU A 1 76 ? -1.7 -3.848 -6.793 1 97.62 76 LEU A O 1
ATOM 574 N N . ARG A 1 77 ? -3.74 -4.641 -6.938 1 96.31 77 ARG A N 1
ATOM 575 C CA . ARG A 1 77 ? -4.105 -3.768 -8.047 1 96.31 77 ARG A CA 1
ATOM 576 C C . ARG A 1 77 ? -5.148 -2.742 -7.617 1 96.31 77 ARG A C 1
ATOM 578 O O . ARG A 1 77 ? -5.969 -3.016 -6.742 1 96.31 77 ARG A O 1
ATOM 585 N N . SER A 1 78 ? -5.051 -1.599 -8.125 1 96 78 SER A N 1
ATOM 586 C CA . SER A 1 78 ? -6.023 -0.521 -7.969 1 96 78 SER A CA 1
ATOM 587 C C . SER A 1 78 ? -6.559 -0.057 -9.32 1 96 78 SER A C 1
ATOM 589 O O . SER A 1 78 ? -5.828 0.545 -10.109 1 96 78 SER A O 1
ATOM 591 N N . GLY A 1 79 ? -7.871 -0.312 -9.516 1 89.69 79 GLY A N 1
ATOM 592 C CA . GLY A 1 79 ? -8.367 -0.135 -10.875 1 89.69 79 GLY A CA 1
ATOM 593 C C . GLY A 1 79 ? -7.605 -0.958 -11.898 1 89.69 79 GLY A C 1
ATOM 594 O O . GLY A 1 79 ? -7.438 -2.168 -11.727 1 89.69 79 GLY A O 1
ATOM 595 N N . ASP A 1 80 ? -7.102 -0.33 -12.938 1 87.12 80 ASP A N 1
ATOM 596 C CA . ASP A 1 80 ? -6.406 -1.049 -14.008 1 87.12 80 ASP A CA 1
ATOM 597 C C . ASP A 1 80 ? -4.895 -1.02 -13.789 1 87.12 80 ASP A C 1
ATOM 599 O O . ASP A 1 80 ? -4.133 -1.497 -14.633 1 87.12 80 ASP A O 1
ATOM 603 N N . GLU A 1 81 ? -4.504 -0.568 -12.68 1 88.94 81 GLU A N 1
ATOM 604 C CA . GLU A 1 81 ? -3.072 -0.407 -12.445 1 88.94 81 GLU A CA 1
ATOM 605 C C . GLU A 1 81 ? -2.564 -1.418 -11.422 1 88.94 81 GLU A C 1
ATOM 607 O O . GLU A 1 81 ? -3.199 -1.632 -10.383 1 88.94 81 GLU A O 1
ATOM 612 N N . GLU A 1 82 ? -1.505 -2.061 -11.805 1 92.81 82 GLU A N 1
ATOM 613 C CA . GLU A 1 82 ? -0.754 -2.844 -10.828 1 92.81 82 GLU A CA 1
ATOM 614 C C . GLU A 1 82 ? 0.088 -1.944 -9.93 1 92.81 82 GLU A C 1
ATOM 616 O O . GLU A 1 82 ? 0.983 -1.244 -10.406 1 92.81 82 GLU A O 1
ATOM 621 N N . THR A 1 83 ? -0.213 -1.923 -8.664 1 95.88 83 THR A N 1
ATOM 622 C CA . THR A 1 83 ? 0.538 -1.09 -7.734 1 95.88 83 THR A CA 1
ATOM 623 C C . THR A 1 83 ? 1.837 -1.774 -7.324 1 95.88 83 THR A C 1
ATOM 625 O O . THR A 1 83 ? 2.137 -2.877 -7.785 1 95.88 83 THR A O 1
ATOM 628 N N . SER A 1 84 ? 2.6 -1.111 -6.438 1 95.81 84 SER A N 1
ATOM 629 C CA . SER A 1 84 ? 3.83 -1.69 -5.91 1 95.81 84 SER A CA 1
ATOM 630 C C . SER A 1 84 ? 3.564 -2.484 -4.637 1 95.81 84 SER A C 1
ATOM 632 O O . SER A 1 84 ? 4.477 -3.096 -4.078 1 95.81 84 SER A O 1
ATOM 634 N N . VAL A 1 85 ? 2.35 -2.533 -4.121 1 97.88 85 VAL A N 1
ATOM 635 C CA . VAL A 1 85 ? 2.037 -3.111 -2.818 1 97.88 85 VAL A CA 1
ATOM 636 C C . VAL A 1 85 ? 2.078 -4.637 -2.904 1 97.88 85 VAL A C 1
ATOM 638 O O . VAL A 1 85 ? 1.335 -5.238 -3.682 1 97.88 85 VAL A O 1
ATOM 641 N N . LEU A 1 86 ? 2.916 -5.191 -2.156 1 97.62 86 LEU A N 1
ATOM 642 C CA . LEU A 1 86 ? 3.053 -6.641 -2.035 1 97.62 86 LEU A CA 1
ATOM 643 C C . LEU A 1 86 ? 2.254 -7.164 -0.848 1 97.62 86 LEU A C 1
ATOM 645 O O . LEU A 1 86 ? 2.424 -6.691 0.278 1 97.62 86 LEU A O 1
ATOM 649 N N . LEU A 1 87 ? 1.411 -8.148 -1.104 1 98.38 87 LEU A N 1
ATOM 650 C CA . LEU A 1 87 ? 0.664 -8.742 0.001 1 98.38 87 LEU A CA 1
ATOM 651 C C . LEU A 1 87 ? 1.279 -10.07 0.426 1 98.38 87 LEU A C 1
ATOM 653 O O . LEU A 1 87 ? 1.103 -10.5 1.566 1 98.38 87 LEU A O 1
ATOM 657 N N . ALA A 1 88 ? 1.952 -10.695 -0.493 1 97.31 88 ALA A N 1
ATOM 658 C CA . ALA A 1 88 ? 2.695 -11.922 -0.224 1 97.31 88 ALA A CA 1
ATOM 659 C C . ALA A 1 88 ? 3.871 -12.07 -1.184 1 97.31 88 ALA A C 1
ATOM 661 O O . ALA A 1 88 ? 3.85 -11.531 -2.291 1 97.31 88 ALA A O 1
ATOM 662 N N . TRP A 1 89 ? 4.832 -12.766 -0.754 1 96.12 89 TRP A N 1
ATOM 663 C CA . TRP A 1 89 ? 6.035 -13.023 -1.543 1 96.12 89 TRP A CA 1
ATOM 664 C C . TRP A 1 89 ? 6.629 -14.383 -1.206 1 96.12 89 TRP A C 1
ATOM 666 O O . TRP A 1 89 ? 6.266 -14.992 -0.198 1 96.12 89 TRP A O 1
ATOM 676 N N . ASP A 1 90 ? 7.508 -14.867 -2.16 1 94.88 90 ASP A N 1
ATOM 677 C CA . ASP A 1 90 ? 8.18 -16.156 -2.031 1 94.88 90 ASP A CA 1
ATOM 678 C C . ASP A 1 90 ? 7.168 -17.297 -1.851 1 94.88 90 ASP A C 1
ATOM 680 O O . ASP A 1 90 ? 7.367 -18.188 -1.026 1 94.88 90 ASP A O 1
ATOM 684 N N . ILE A 1 91 ? 6.078 -17.156 -2.568 1 94.56 91 ILE A N 1
ATOM 685 C CA . ILE A 1 91 ? 5.074 -18.203 -2.436 1 94.56 91 ILE A CA 1
ATOM 686 C C . ILE A 1 91 ? 5.332 -19.297 -3.467 1 94.56 91 ILE A C 1
ATOM 688 O O . ILE A 1 91 ? 5.945 -19.047 -4.508 1 94.56 91 ILE A O 1
ATOM 692 N N . HIS A 1 92 ? 4.918 -20.516 -3.125 1 93.81 92 HIS A N 1
ATOM 693 C CA . HIS A 1 92 ? 4.898 -21.641 -4.059 1 93.81 92 HIS A CA 1
ATOM 694 C C . HIS A 1 92 ? 3.529 -21.781 -4.715 1 93.81 92 HIS A C 1
ATOM 696 O O . HIS A 1 92 ? 2.523 -21.984 -4.031 1 93.81 92 HIS A O 1
ATOM 702 N N . LEU A 1 93 ? 3.527 -21.719 -6.07 1 92.75 93 LEU A N 1
ATOM 703 C CA . LEU A 1 93 ? 2.258 -21.672 -6.789 1 92.75 93 LEU A CA 1
ATOM 704 C C . LEU A 1 93 ? 1.454 -22.953 -6.555 1 92.75 93 LEU A C 1
ATOM 706 O O . LEU A 1 93 ? 0.222 -22.922 -6.523 1 92.75 93 LEU A O 1
ATOM 710 N N . ARG A 1 94 ? 2.082 -24.016 -6.309 1 93.88 94 ARG A N 1
ATOM 711 C CA . ARG A 1 94 ? 1.395 -25.297 -6.16 1 93.88 94 ARG A CA 1
ATOM 712 C C . ARG A 1 94 ? 0.716 -25.391 -4.797 1 93.88 94 ARG A C 1
ATOM 714 O O . ARG A 1 94 ? -0.119 -26.266 -4.578 1 93.88 94 ARG A O 1
ATOM 721 N N . ASP A 1 95 ? 0.97 -24.516 -3.951 1 95.75 95 ASP A N 1
ATOM 722 C CA . ASP A 1 95 ? 0.332 -24.531 -2.639 1 95.75 95 ASP A CA 1
ATOM 723 C C . ASP A 1 95 ? -1.152 -24.188 -2.746 1 95.75 95 ASP A C 1
ATOM 725 O O . ASP A 1 95 ? -1.948 -24.562 -1.888 1 95.75 95 ASP A O 1
ATOM 729 N N . GLY A 1 96 ? -1.464 -23.391 -3.719 1 96.06 96 GLY A N 1
ATOM 730 C CA . GLY A 1 96 ? -2.861 -23.094 -3.98 1 96.06 96 GLY A CA 1
ATOM 731 C C . GLY A 1 96 ? -3.42 -22.016 -3.072 1 96.06 96 GLY A C 1
ATOM 732 O O . GLY A 1 96 ? -4.602 -21.672 -3.156 1 96.06 96 GLY A O 1
ATOM 733 N N . GLN A 1 97 ? -2.604 -21.531 -2.156 1 97.88 97 GLN A N 1
ATOM 734 C CA . GLN A 1 97 ? -3.078 -20.516 -1.221 1 97.88 97 GLN A CA 1
ATOM 735 C C . GLN A 1 97 ? -1.913 -19.75 -0.601 1 97.88 97 GLN A C 1
ATOM 737 O O . GLN A 1 97 ? -0.77 -20.219 -0.642 1 97.88 97 GLN A O 1
ATOM 742 N N . ALA A 1 98 ? -2.168 -18.562 -0.044 1 97.81 98 ALA A N 1
ATOM 743 C CA . ALA A 1 98 ? -1.25 -17.734 0.743 1 97.81 98 ALA A CA 1
ATOM 744 C C . ALA A 1 98 ? -2.01 -16.875 1.74 1 97.81 98 ALA A C 1
ATOM 746 O O . ALA A 1 98 ? -3.08 -16.344 1.426 1 97.81 98 ALA A O 1
ATOM 747 N N . GLN A 1 99 ? -1.426 -16.766 2.922 1 98.62 99 GLN A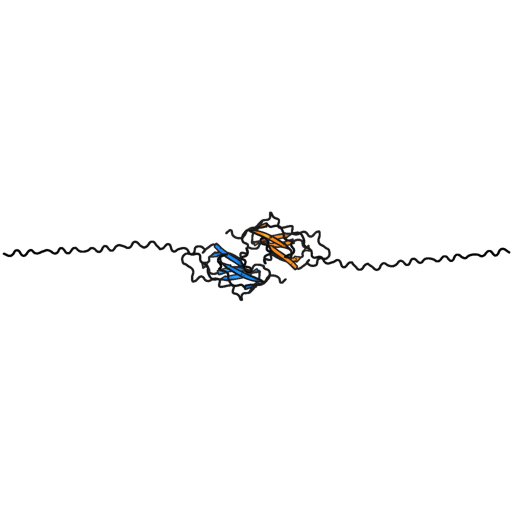 N 1
ATOM 748 C CA . GLN A 1 99 ? -1.949 -15.797 3.885 1 98.62 99 GLN A CA 1
ATOM 749 C C . GLN A 1 99 ? -1.45 -14.391 3.58 1 98.62 99 GLN A C 1
ATOM 751 O O . GLN A 1 99 ? -0.272 -14.195 3.273 1 98.62 99 GLN A O 1
ATOM 756 N N . VAL A 1 100 ? -2.383 -13.453 3.613 1 98.81 100 VAL A N 1
ATOM 757 C CA . VAL A 1 100 ? -2.027 -12.062 3.35 1 98.81 100 VAL A CA 1
ATOM 758 C C . VAL A 1 100 ? -2.67 -11.156 4.398 1 98.81 100 VAL A C 1
ATOM 760 O O . VAL A 1 100 ? -3.668 -11.531 5.02 1 98.81 100 VAL A O 1
ATOM 763 N N . THR A 1 101 ? -2.059 -10.039 4.656 1 98.69 101 THR A N 1
ATOM 764 C CA . THR A 1 101 ? -2.68 -8.977 5.43 1 98.69 101 THR A CA 1
ATOM 765 C C . THR A 1 101 ? -3.193 -7.867 4.516 1 98.69 101 THR A C 1
ATOM 767 O O . THR A 1 101 ? -2.465 -7.387 3.643 1 98.69 101 THR A O 1
ATOM 770 N N . ALA A 1 102 ? -4.504 -7.582 4.641 1 98.88 102 ALA A N 1
ATOM 771 C CA . ALA A 1 102 ? -5.051 -6.461 3.881 1 98.88 102 ALA A CA 1
ATOM 772 C C . ALA A 1 102 ? -4.301 -5.168 4.195 1 98.88 102 ALA A C 1
ATOM 774 O O . ALA A 1 102 ? -4.125 -4.816 5.363 1 98.88 102 ALA A O 1
ATOM 775 N N . PRO A 1 103 ? -3.812 -4.488 3.203 1 98.69 103 PRO A N 1
ATOM 776 C CA . PRO A 1 103 ? -3.098 -3.24 3.469 1 98.69 103 PRO A CA 1
ATOM 777 C C . PRO A 1 103 ? -4.012 -2.131 3.982 1 98.69 103 PRO A C 1
ATOM 779 O O . PRO A 1 103 ? -5.234 -2.205 3.812 1 98.69 103 PRO A O 1
ATOM 782 N N . ASN A 1 104 ? -3.426 -1.154 4.637 1 98.44 104 ASN A N 1
ATOM 783 C CA . ASN A 1 104 ? -4.168 0.056 4.969 1 98.44 104 ASN A CA 1
ATOM 784 C C . ASN A 1 104 ? -4.352 0.957 3.752 1 98.44 104 ASN A C 1
ATOM 786 O O . ASN A 1 104 ? -3.393 1.563 3.273 1 98.44 104 ASN A O 1
ATOM 790 N N . VAL A 1 105 ? -5.57 0.999 3.246 1 98.31 105 VAL A N 1
ATOM 791 C CA . VAL A 1 105 ? -5.871 1.772 2.045 1 98.31 105 VAL A CA 1
ATOM 792 C C . VAL A 1 105 ? -7.109 2.637 2.285 1 98.31 105 VAL A C 1
ATOM 794 O O . VAL A 1 105 ? -7.891 2.371 3.199 1 98.31 105 VAL A O 1
ATOM 797 N N . ILE A 1 106 ? -7.172 3.736 1.513 1 96.62 106 ILE A N 1
ATOM 798 C CA . ILE A 1 106 ? -8.469 4.402 1.414 1 96.62 106 ILE A CA 1
ATOM 799 C C . ILE A 1 106 ? -9.508 3.422 0.885 1 96.62 106 ILE A C 1
ATOM 801 O O . ILE A 1 106 ? -9.258 2.703 -0.086 1 96.62 106 ILE A O 1
ATOM 805 N N . THR A 1 107 ? -10.688 3.395 1.59 1 98.19 107 THR A N 1
ATOM 806 C CA . THR A 1 107 ? -11.75 2.471 1.196 1 98.19 107 THR A CA 1
ATOM 807 C C . THR A 1 107 ? -11.984 2.527 -0.31 1 98.19 107 THR A C 1
ATOM 809 O O . THR A 1 107 ? -12.086 3.611 -0.888 1 98.19 107 THR A O 1
ATOM 812 N N . GLY A 1 108 ? -12.016 1.363 -0.939 1 98.12 108 GLY A N 1
ATOM 813 C CA . GLY A 1 108 ? -12.219 1.32 -2.379 1 98.12 108 GLY A CA 1
ATOM 814 C C . GLY A 1 108 ? -12.172 -0.085 -2.947 1 98.12 108 GLY A C 1
ATOM 815 O O . GLY A 1 108 ? -12.031 -1.058 -2.201 1 98.12 108 GLY A O 1
ATOM 816 N N . ASN A 1 109 ? -12.336 -0.177 -4.293 1 98.38 109 ASN A N 1
ATOM 817 C CA . ASN A 1 109 ? -12.258 -1.454 -4.996 1 98.38 109 ASN A CA 1
ATOM 818 C C . ASN A 1 109 ? -10.844 -1.759 -5.461 1 98.38 109 ASN A C 1
ATOM 820 O O . ASN A 1 109 ? -10.156 -0.885 -6 1 98.38 109 ASN A O 1
ATOM 824 N N . PHE A 1 110 ? -10.492 -3.004 -5.25 1 98.44 110 PHE A N 1
ATOM 825 C CA . PHE A 1 110 ? -9.164 -3.498 -5.59 1 98.44 110 PHE A CA 1
ATOM 826 C C . PHE A 1 110 ? -9.242 -4.895 -6.199 1 98.44 110 PHE A C 1
ATOM 828 O O . PHE A 1 110 ? -10.305 -5.523 -6.184 1 98.44 110 PHE A O 1
ATOM 835 N N . SER A 1 111 ? -8.164 -5.332 -6.727 1 97.38 111 SER A N 1
ATOM 836 C CA . SER A 1 111 ? -7.988 -6.719 -7.152 1 97.38 111 SER A CA 1
ATOM 837 C C . SER A 1 111 ? -6.57 -7.207 -6.859 1 97.38 111 SER A C 1
ATOM 839 O O . SER A 1 111 ? -5.727 -6.438 -6.402 1 97.38 111 SER A O 1
ATOM 841 N N . LEU A 1 112 ? -6.422 -8.477 -6.945 1 97.38 112 LEU A N 1
ATOM 842 C CA . LEU A 1 112 ? -5.113 -9.086 -6.715 1 97.38 112 LEU A CA 1
ATOM 843 C C . LEU A 1 112 ? -4.586 -9.734 -7.988 1 97.38 112 LEU A C 1
ATOM 845 O O . LEU A 1 112 ? -5.359 -10.266 -8.789 1 97.38 112 LEU A O 1
ATOM 849 N N . VAL A 1 113 ? -3.316 -9.672 -8.148 1 95 113 VAL A N 1
ATOM 850 C CA . VAL A 1 113 ? -2.691 -10.422 -9.234 1 95 113 VAL A CA 1
ATOM 851 C C . VAL A 1 113 ? -1.617 -11.352 -8.672 1 95 113 VAL A C 1
ATOM 853 O O . VAL A 1 113 ? -0.855 -10.961 -7.785 1 95 113 VAL A O 1
ATOM 856 N N . LEU A 1 114 ? -1.776 -12.555 -9.094 1 90.62 114 LEU A N 1
ATOM 857 C CA . LEU A 1 114 ? -0.804 -13.586 -8.75 1 90.62 114 LEU A CA 1
ATOM 858 C C . LEU A 1 114 ? 0.372 -13.57 -9.727 1 90.62 114 LEU A C 1
ATOM 860 O O . LEU A 1 114 ? 0.179 -13.617 -10.938 1 90.62 114 LEU A O 1
ATOM 864 N N . PHE A 1 115 ? 1.581 -13.422 -9.328 1 78 115 PHE A N 1
ATOM 865 C CA . PHE A 1 115 ? 2.83 -13.43 -10.078 1 78 115 PHE A CA 1
ATOM 866 C C . PHE A 1 115 ? 2.902 -12.234 -11.023 1 78 115 PHE A C 1
ATOM 868 O O . PHE A 1 115 ? 3.52 -12.312 -12.086 1 78 115 PHE A O 1
ATOM 875 N N . GLY A 1 116 ? 2.318 -11.039 -10.664 1 64.88 116 GLY A N 1
ATOM 876 C CA . GLY A 1 116 ? 2.441 -9.758 -11.344 1 64.88 116 GLY A CA 1
ATOM 877 C C . GLY A 1 116 ? 1.659 -9.695 -12.641 1 64.88 116 GLY A C 1
ATOM 878 O O . GLY A 1 116 ? 0.547 -10.219 -12.727 1 64.88 116 GLY A O 1
ATOM 879 N N . ASP A 1 117 ? 2.348 -9.492 -13.93 1 59.06 117 ASP A N 1
ATOM 880 C CA . ASP A 1 117 ? 1.799 -8.922 -15.156 1 59.06 117 ASP A CA 1
ATOM 881 C C . ASP A 1 117 ? 1.087 -9.984 -15.992 1 59.06 117 ASP A C 1
ATOM 883 O O . ASP A 1 117 ? 0.808 -9.773 -17.172 1 59.06 117 ASP A O 1
ATOM 887 N N . SER A 1 118 ? 0.775 -10.945 -15.375 1 59.75 118 SER A N 1
ATOM 888 C CA . SER A 1 118 ? 0.43 -11.977 -16.359 1 59.75 118 SER A CA 1
ATOM 889 C C . SER A 1 118 ? -1.058 -11.945 -16.688 1 59.75 118 SER A C 1
ATOM 891 O O . SER A 1 118 ? -1.562 -12.836 -17.375 1 59.75 118 SER A O 1
ATOM 893 N N . GLY A 1 119 ? -1.667 -10.914 -16.328 1 66.62 119 GLY A N 1
ATOM 894 C CA . GLY A 1 119 ? -3.074 -10.969 -16.688 1 66.62 119 GLY A CA 1
ATOM 895 C C . GLY A 1 119 ? -3.9 -11.828 -15.758 1 66.62 119 GLY A C 1
ATOM 896 O O . GLY A 1 119 ? -5.109 -11.977 -15.945 1 66.62 119 GLY A O 1
ATOM 897 N N . ASN A 1 120 ? -3.311 -12.492 -14.859 1 74.88 120 ASN A N 1
ATOM 898 C CA . ASN A 1 120 ? -3.986 -13.398 -13.938 1 74.88 120 ASN A CA 1
ATOM 899 C C . ASN A 1 120 ? -4.512 -12.656 -12.711 1 74.88 120 ASN A C 1
ATOM 901 O O . ASN A 1 120 ? -4.266 -13.07 -11.578 1 74.88 120 ASN A O 1
ATOM 905 N N . TRP A 1 121 ? -5.316 -11.578 -13 1 88.88 121 TRP A N 1
ATOM 906 C CA . TRP A 1 121 ? -5.844 -10.867 -11.836 1 88.88 121 TRP A CA 1
ATOM 907 C C . TRP A 1 121 ? -7.242 -11.359 -11.492 1 88.88 121 TRP A C 1
ATOM 909 O O . TRP A 1 121 ? -8 -11.773 -12.367 1 88.88 121 TRP A O 1
ATOM 919 N N . GLY A 1 122 ? -7.5 -11.398 -10.25 1 94.12 122 GLY A N 1
ATOM 920 C CA . GLY A 1 122 ? -8.82 -11.719 -9.734 1 94.12 122 GLY A CA 1
ATOM 921 C C . GLY A 1 122 ? -9.82 -10.594 -9.914 1 94.12 122 GLY A C 1
ATOM 922 O O . GLY A 1 122 ? -9.492 -9.547 -10.477 1 94.12 122 GLY A O 1
ATOM 923 N N . PRO A 1 123 ? -11.062 -10.938 -9.547 1 95.88 123 PRO A N 1
ATOM 924 C CA . PRO A 1 123 ? -12.094 -9.906 -9.625 1 95.88 123 PRO A CA 1
ATOM 925 C C . PRO A 1 123 ? -11.836 -8.734 -8.68 1 95.88 123 PRO A C 1
ATOM 927 O O . PRO A 1 123 ? -11.047 -8.867 -7.734 1 95.88 123 PRO A O 1
ATOM 930 N N . ASN A 1 124 ? -12.508 -7.594 -8.961 1 97.88 124 ASN A N 1
ATOM 931 C CA . ASN A 1 124 ? -12.516 -6.504 -7.996 1 97.88 124 ASN A CA 1
ATOM 932 C C . ASN A 1 124 ? -13.289 -6.875 -6.734 1 97.88 124 ASN A C 1
ATOM 934 O O . ASN A 1 124 ? -14.305 -7.578 -6.812 1 97.88 124 ASN A O 1
ATOM 938 N N . PHE A 1 125 ? -12.82 -6.445 -5.68 1 98.75 125 PHE A N 1
ATOM 939 C CA . PHE A 1 125 ? -13.492 -6.594 -4.391 1 98.75 125 PHE A CA 1
ATOM 940 C C . PHE A 1 125 ? -13.234 -5.383 -3.504 1 98.75 125 PHE A C 1
ATOM 942 O O . PHE A 1 125 ? -12.344 -4.574 -3.789 1 98.75 125 PHE A O 1
ATOM 949 N N . LEU A 1 126 ? -13.953 -5.262 -2.439 1 98.75 126 LEU A N 1
ATOM 950 C CA . LEU A 1 126 ? -13.898 -4.078 -1.592 1 98.75 126 LEU A CA 1
ATOM 951 C C . LEU A 1 126 ? -12.898 -4.266 -0.456 1 98.75 126 LEU A C 1
ATOM 953 O O . LEU A 1 126 ? -12.852 -5.328 0.168 1 98.75 126 LEU A O 1
ATOM 957 N N . ILE A 1 127 ? -12.055 -3.305 -0.262 1 98.81 127 ILE A N 1
ATOM 958 C CA . ILE A 1 127 ? -11.305 -3.193 0.985 1 98.81 127 ILE A CA 1
ATOM 959 C C . ILE A 1 127 ? -11.766 -1.956 1.753 1 98.81 127 ILE A C 1
ATOM 961 O O . ILE A 1 127 ? -11.68 -0.835 1.245 1 98.81 127 ILE A O 1
ATOM 965 N N . ASN A 1 128 ? -12.273 -2.197 2.967 1 98.75 128 ASN A N 1
ATOM 966 C CA . ASN A 1 128 ? -12.57 -1.106 3.885 1 98.75 128 ASN A CA 1
ATOM 967 C C . ASN A 1 128 ? -11.312 -0.58 4.566 1 98.75 128 ASN A C 1
ATOM 969 O O . ASN A 1 128 ? -10.555 -1.348 5.164 1 98.75 128 ASN A O 1
ATOM 973 N N . GLY A 1 129 ? -11.141 0.739 4.438 1 98.44 129 GLY A N 1
ATOM 974 C CA . GLY A 1 129 ? -10 1.371 5.09 1 98.44 129 GLY A CA 1
ATOM 975 C C . GLY A 1 129 ? -10.148 1.449 6.598 1 98.44 129 GLY A C 1
ATOM 976 O O . GLY A 1 129 ? -11.203 1.113 7.141 1 98.44 129 GLY A O 1
ATOM 977 N N . PRO A 1 130 ? -9.031 1.793 7.227 1 97.44 130 PRO A N 1
ATOM 978 C CA . PRO A 1 130 ? -9.07 1.897 8.688 1 97.44 130 PRO A CA 1
ATOM 979 C C . PRO A 1 130 ? -9.859 3.105 9.172 1 97.44 130 PRO A C 1
ATOM 981 O O . PRO A 1 130 ? -10.195 3.193 10.359 1 97.44 130 PRO A O 1
ATOM 984 N N . VAL A 1 131 ? -10.078 4.062 8.227 1 92.38 131 VAL A N 1
ATOM 985 C CA . VAL A 1 131 ? -10.852 5.258 8.555 1 92.38 131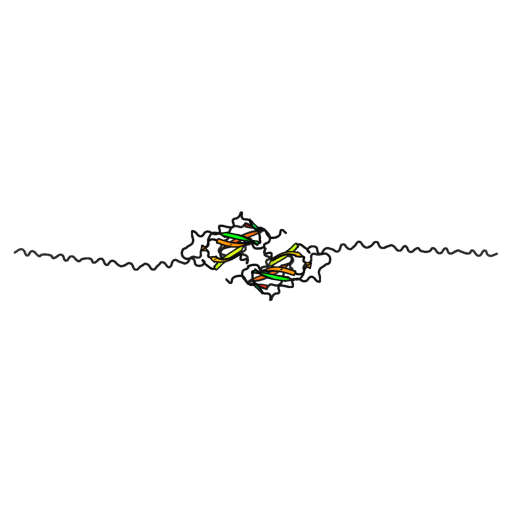 VAL A CA 1
ATOM 986 C C . VAL A 1 131 ? -11.781 5.605 7.395 1 92.38 131 VAL A C 1
ATOM 988 O O . VAL A 1 131 ? -11.562 5.18 6.258 1 92.38 131 VAL A O 1
ATOM 991 N N . THR A 1 132 ? -12.883 6.238 7.746 1 84.25 132 THR A N 1
ATOM 992 C CA . THR A 1 132 ? -13.773 6.777 6.727 1 84.25 132 THR A CA 1
ATOM 993 C C . THR A 1 132 ? -13.609 8.289 6.602 1 84.25 132 THR A C 1
ATOM 995 O O . THR A 1 132 ? -13.617 9.008 7.609 1 84.25 132 THR A O 1
ATOM 998 N N . PHE A 1 133 ? -13.195 8.742 5.328 1 75.88 133 PHE A N 1
ATOM 999 C CA . PHE A 1 133 ? -13.008 10.172 5.102 1 75.88 133 PHE A CA 1
ATOM 1000 C C . PHE A 1 133 ? -14.32 10.844 4.719 1 75.88 133 PHE A C 1
ATOM 1002 O O . PHE A 1 133 ? -15.188 10.211 4.105 1 75.88 133 PHE A O 1
ATOM 1009 N N . MET B 1 1 ? -22.188 110.688 31.875 1 38.31 1 MET B N 1
ATOM 1010 C CA . MET B 1 1 ? -22.156 109.438 32.625 1 38.31 1 MET B CA 1
ATOM 1011 C C . MET B 1 1 ? -21.938 108.25 31.688 1 38.31 1 MET B C 1
ATOM 1013 O O . MET B 1 1 ? -22.672 108 30.734 1 38.31 1 MET B O 1
ATOM 1017 N N . LYS B 1 2 ? -20.609 107.812 31.469 1 48.88 2 LYS B N 1
ATOM 1018 C CA . LYS B 1 2 ? -20 106.812 30.609 1 48.88 2 LYS B CA 1
ATOM 1019 C C . LYS B 1 2 ? -20.5 105.438 30.969 1 48.88 2 LYS B C 1
ATOM 1021 O O . LYS B 1 2 ? -20.391 105 32.125 1 48.88 2 LYS B O 1
ATOM 1026 N N . PHE B 1 3 ? -21.641 104.938 30.328 1 46.91 3 PHE B N 1
ATOM 1027 C CA . PHE B 1 3 ? -22.266 103.625 30.438 1 46.91 3 PHE B CA 1
ATOM 1028 C C . PHE B 1 3 ? -21.297 102.5 30.062 1 46.91 3 PHE B C 1
ATOM 1030 O O . PHE B 1 3 ? -20.766 102.5 28.938 1 46.91 3 PHE B O 1
ATOM 1037 N N . THR B 1 4 ? -20.438 102 30.984 1 48.75 4 THR B N 1
ATOM 1038 C CA . THR B 1 4 ? -19.484 100.938 30.891 1 48.75 4 THR B CA 1
ATOM 1039 C C . THR B 1 4 ? -20.203 99.625 30.609 1 48.75 4 THR B C 1
ATOM 1041 O O . THR B 1 4 ? -21.016 99.125 31.422 1 48.75 4 THR B O 1
ATOM 1044 N N . THR B 1 5 ? -20.609 99.25 29.359 1 50.34 5 THR B N 1
ATOM 1045 C CA . THR B 1 5 ? -21.266 98.062 28.953 1 50.34 5 THR B CA 1
ATOM 1046 C C . THR B 1 5 ? -20.375 96.812 29.25 1 50.34 5 THR B C 1
ATOM 1048 O O . THR B 1 5 ? -19.234 96.75 28.781 1 50.34 5 THR B O 1
ATOM 1051 N N . ILE B 1 6 ? -20.5 96.188 30.406 1 46.72 6 ILE B N 1
ATOM 1052 C CA . ILE B 1 6 ? -19.781 95 30.844 1 46.72 6 ILE B CA 1
ATOM 1053 C C . ILE B 1 6 ? -20.156 93.812 29.938 1 46.72 6 ILE B C 1
ATOM 1055 O O . ILE B 1 6 ? -21.328 93.438 29.797 1 46.72 6 ILE B O 1
ATOM 1059 N N . LEU B 1 7 ? -19.484 93.5 28.75 1 45.25 7 LEU B N 1
ATOM 1060 C CA . LEU B 1 7 ? -19.688 92.375 27.844 1 45.25 7 LEU B CA 1
ATOM 1061 C C . LEU B 1 7 ? -19.328 91.062 28.547 1 45.25 7 LEU B C 1
ATOM 1063 O O . LEU B 1 7 ? -18.203 90.875 29.016 1 45.25 7 LEU B O 1
ATOM 1067 N N . SER B 1 8 ? -20.266 90.375 29.234 1 43.94 8 SER B N 1
ATOM 1068 C CA . SER B 1 8 ? -20.094 89.062 29.891 1 43.94 8 SER B CA 1
ATOM 1069 C C . SER B 1 8 ? -19.75 88 28.875 1 43.94 8 SER B C 1
ATOM 1071 O O . SER B 1 8 ? -20.453 87.812 27.891 1 43.94 8 SER B O 1
ATOM 1073 N N . ALA B 1 9 ? -18.484 87.688 28.641 1 46.69 9 ALA B N 1
ATOM 1074 C CA . ALA B 1 9 ? -18 86.562 27.781 1 46.69 9 ALA B CA 1
ATOM 1075 C C . ALA B 1 9 ? -18.469 85.25 28.297 1 46.69 9 ALA B C 1
ATOM 1077 O O . ALA B 1 9 ? -18.188 84.875 29.438 1 46.69 9 ALA B O 1
ATOM 1078 N N . LEU B 1 10 ? -19.641 84.688 27.906 1 44.84 10 LEU B N 1
ATOM 1079 C CA . LEU B 1 10 ? -20.109 83.312 28.203 1 44.84 10 LEU B CA 1
ATOM 1080 C C . LEU B 1 10 ? -19.125 82.312 27.703 1 44.84 10 LEU B C 1
ATOM 1082 O O . LEU B 1 10 ? -18.828 82.25 26.5 1 44.84 10 LEU B O 1
ATOM 1086 N N . ALA B 1 11 ? -18.203 81.75 28.547 1 46.38 11 ALA B N 1
ATOM 1087 C CA . ALA B 1 11 ? -17.281 80.625 28.234 1 46.38 11 ALA B CA 1
ATOM 1088 C C . ALA B 1 11 ? -18.047 79.312 27.953 1 46.38 11 ALA B C 1
ATOM 1090 O O . ALA B 1 11 ? -18.812 78.875 28.797 1 46.38 11 ALA B O 1
ATOM 1091 N N . LEU B 1 12 ? -18.484 79.062 26.719 1 48.66 12 LEU B N 1
ATOM 1092 C CA . LEU B 1 12 ? -19.062 77.812 26.328 1 48.66 12 LEU B CA 1
ATOM 1093 C C . LEU B 1 12 ? -18.078 76.625 26.562 1 48.66 12 LEU B C 1
ATOM 1095 O O . LEU B 1 12 ? -16.984 76.625 25.984 1 48.66 12 LEU B O 1
ATOM 1099 N N . GLY B 1 13 ? -18.062 75.938 27.688 1 46.72 13 GLY B N 1
ATOM 1100 C CA . GLY B 1 13 ? -17.281 74.75 27.938 1 46.72 13 GLY B CA 1
ATOM 1101 C C . GLY B 1 13 ? -17.547 73.625 26.922 1 46.72 13 GLY B C 1
ATOM 1102 O O . GLY B 1 13 ? -18.703 73.25 26.688 1 46.72 13 GLY B O 1
ATOM 1103 N N . ALA B 1 14 ? -16.688 73.438 25.891 1 51.5 14 ALA B N 1
ATOM 1104 C CA . ALA B 1 14 ? -16.734 72.312 24.953 1 51.5 14 ALA B CA 1
ATOM 1105 C C . ALA B 1 14 ? -16.625 71 25.703 1 51.5 14 ALA B C 1
ATOM 1107 O O . ALA B 1 14 ? -15.617 70.75 26.359 1 51.5 14 ALA B O 1
ATOM 1108 N N . PHE B 1 15 ? -17.734 70.312 26.109 1 50.56 15 PHE B N 1
ATOM 1109 C CA . PHE B 1 15 ? -17.719 68.938 26.562 1 50.56 15 PHE B CA 1
ATOM 1110 C C . PHE B 1 15 ? -17.172 68.062 25.469 1 50.56 15 PHE B C 1
ATOM 1112 O O . PHE B 1 15 ? -17.75 67.938 24.375 1 50.56 15 PHE B O 1
ATOM 1119 N N . SER B 1 16 ? -15.914 67.688 25.422 1 54 16 SER B N 1
ATOM 1120 C CA . SER B 1 16 ? -15.359 66.625 24.578 1 54 16 SER B CA 1
ATOM 1121 C C . SER B 1 16 ? -16 65.312 24.891 1 54 16 SER B C 1
ATOM 1123 O O . SER B 1 16 ? -15.836 64.75 25.984 1 54 16 SER B O 1
ATOM 1125 N N . GLN B 1 17 ? -17.125 64.938 24.297 1 57.06 17 GLN B N 1
ATOM 1126 C CA . GLN B 1 17 ? -17.594 63.531 24.375 1 57.06 17 GLN B CA 1
ATOM 1127 C C . GLN B 1 17 ? -16.516 62.562 23.922 1 57.06 17 GLN B C 1
ATOM 1129 O O . GLN B 1 17 ? -16 62.656 22.797 1 57.06 17 GLN B O 1
ATOM 1134 N N . LEU B 1 18 ? -15.773 61.906 24.797 1 53.41 18 LEU B N 1
ATOM 1135 C CA . LEU B 1 18 ? -14.977 60.719 24.469 1 53.41 18 LEU B CA 1
ATOM 1136 C C . LEU B 1 18 ? -15.844 59.656 23.828 1 53.41 18 LEU B C 1
ATOM 1138 O O . LEU B 1 18 ? -16.766 59.125 24.469 1 53.41 18 LEU B O 1
ATOM 1142 N N . ALA B 1 19 ? -16.078 59.656 22.484 1 58.28 19 ALA B N 1
ATOM 1143 C CA . ALA B 1 19 ? -16.672 58.5 21.812 1 58.28 19 ALA B CA 1
ATOM 1144 C C . ALA B 1 19 ? -15.992 57.219 22.219 1 58.28 19 ALA B C 1
ATOM 1146 O O . ALA B 1 19 ? -14.789 57.031 22.016 1 58.28 19 ALA B O 1
ATOM 1147 N N . SER B 1 20 ? -16.516 56.469 23.188 1 55.91 20 SER B N 1
ATOM 1148 C CA . SER B 1 20 ? -16.109 55.062 23.391 1 55.91 20 SER B CA 1
ATOM 1149 C C . SER B 1 20 ? -16.031 54.312 22.078 1 55.91 20 SER B C 1
ATOM 1151 O O . SER B 1 20 ? -17.047 54.156 21.375 1 55.91 20 SER B O 1
ATOM 1153 N N . ALA B 1 21 ? -14.875 54.219 21.375 1 58.38 21 ALA B N 1
ATOM 1154 C CA . ALA B 1 21 ? -14.695 53.312 20.25 1 58.38 21 ALA B CA 1
ATOM 1155 C C . ALA B 1 21 ? -15.266 51.938 20.562 1 58.38 21 ALA B C 1
ATOM 1157 O O . ALA B 1 21 ? -14.883 51.312 21.562 1 58.38 21 ALA B O 1
ATOM 1158 N N . ALA B 1 22 ? -16.5 51.562 20.172 1 58.84 22 ALA B N 1
ATOM 1159 C CA . ALA B 1 22 ? -16.953 50.156 20.203 1 58.84 22 ALA B CA 1
ATOM 1160 C C . ALA B 1 22 ? -15.812 49.219 19.844 1 58.84 22 ALA B C 1
ATOM 1162 O O . ALA B 1 22 ? -15.016 49.5 18.953 1 58.84 22 ALA B O 1
ATOM 1163 N N . PRO B 1 23 ? -15.508 48.219 20.719 1 57.31 23 PRO B N 1
ATOM 1164 C CA . PRO B 1 23 ? -14.477 47.25 20.297 1 57.31 23 PRO B CA 1
ATOM 1165 C C . PRO B 1 23 ? -14.656 46.781 18.844 1 57.31 23 PRO B C 1
ATOM 1167 O O . PRO B 1 23 ? -15.781 46.656 18.375 1 57.31 23 PRO B O 1
ATOM 1170 N N . ALA B 1 24 ? -13.719 47.125 17.938 1 58 24 ALA B N 1
ATOM 1171 C CA . ALA B 1 24 ? -13.711 46.562 16.594 1 58 24 ALA B CA 1
ATOM 1172 C C . ALA B 1 24 ? -14.172 45.094 16.609 1 58 24 ALA B C 1
ATOM 1174 O O . ALA B 1 24 ? -13.898 44.375 17.562 1 58 24 ALA B O 1
ATOM 1175 N N . PRO B 1 25 ? -15.305 44.781 16.016 1 55 25 PRO B N 1
ATOM 1176 C CA . PRO B 1 25 ? -15.594 43.344 15.977 1 55 25 PRO B CA 1
ATOM 1177 C C . PRO B 1 25 ? -14.336 42.5 15.867 1 55 25 PRO B C 1
ATOM 1179 O O . PRO B 1 25 ? -13.344 42.906 15.281 1 55 25 PRO B O 1
ATOM 1182 N N . ALA B 1 26 ? -14.07 41.594 16.875 1 52.12 26 ALA B N 1
ATOM 1183 C CA . ALA B 1 26 ? -12.977 40.625 16.766 1 52.12 26 ALA B CA 1
ATOM 1184 C C . ALA B 1 26 ? -12.758 40.219 15.305 1 52.12 26 ALA B C 1
ATOM 1186 O O . ALA B 1 26 ? -13.719 39.969 14.578 1 52.12 26 ALA B O 1
ATOM 1187 N N . ALA B 1 27 ? -11.898 40.719 14.539 1 50.34 27 ALA B N 1
ATOM 1188 C CA . ALA B 1 27 ? -11.547 40.219 13.219 1 50.34 27 ALA B CA 1
ATOM 1189 C C . ALA B 1 27 ? -11.766 38.719 13.125 1 50.34 27 ALA B C 1
ATOM 1191 O O . ALA B 1 27 ? -11.242 37.969 13.945 1 50.34 27 ALA B O 1
ATOM 1192 N N . HIS B 1 28 ? -12.922 38.156 12.828 1 52.5 28 HIS B N 1
ATOM 1193 C CA . HIS B 1 28 ? -13.078 36.75 12.461 1 52.5 28 HIS B CA 1
ATOM 1194 C C . HIS B 1 28 ? -11.82 36.219 11.781 1 52.5 28 HIS B C 1
ATOM 1196 O O . HIS B 1 28 ? -11.484 36.625 10.672 1 52.5 28 HIS B O 1
ATOM 1202 N N . GLN B 1 29 ? -10.773 36 12.547 1 55.59 29 GLN B N 1
ATOM 1203 C CA . GLN B 1 29 ? -9.57 35.438 11.938 1 55.59 29 GLN B CA 1
ATOM 1204 C C . GLN B 1 29 ? -9.906 34.312 10.961 1 55.59 29 GLN B C 1
ATOM 1206 O O . GLN B 1 29 ? -10.648 33.406 11.297 1 55.59 29 GLN B O 1
ATOM 1211 N N . ALA B 1 30 ? -9.938 34.438 9.703 1 62.09 30 ALA B N 1
ATOM 1212 C CA . ALA B 1 30 ? -10.148 33.469 8.633 1 62.09 30 ALA B CA 1
ATOM 1213 C C . ALA B 1 30 ? -9.43 32.156 8.922 1 62.09 30 ALA B C 1
ATOM 1215 O O . ALA B 1 30 ? -8.297 32.156 9.414 1 62.09 30 ALA B O 1
ATOM 1216 N N . ARG B 1 31 ? -10.219 31.156 9.219 1 64.44 31 ARG B N 1
ATOM 1217 C CA . ARG B 1 31 ? -9.617 29.828 9.297 1 64.44 31 ARG B CA 1
ATOM 1218 C C . ARG B 1 31 ? -8.906 29.469 7.988 1 64.44 31 ARG B C 1
ATOM 1220 O O . ARG B 1 31 ? -9.359 29.859 6.91 1 64.44 31 ARG B O 1
ATOM 1227 N N . ASP B 1 32 ? -7.617 29.203 8.242 1 79.56 32 ASP B N 1
ATOM 1228 C CA . ASP B 1 32 ? -6.762 28.906 7.102 1 79.56 32 ASP B CA 1
ATOM 1229 C C . ASP B 1 32 ? -6.516 27.391 6.988 1 79.56 32 ASP B C 1
ATOM 1231 O O . ASP B 1 32 ? -6.41 26.703 7.996 1 79.56 32 ASP B O 1
ATOM 1235 N N . VAL B 1 33 ? -6.645 26.844 5.781 1 84.12 33 VAL B N 1
ATOM 1236 C CA . VAL B 1 33 ? -6.07 25.531 5.5 1 84.12 33 VAL B CA 1
ATOM 1237 C C . VAL B 1 33 ? -4.551 25.594 5.633 1 84.12 33 VAL B C 1
ATOM 1239 O O . VAL B 1 33 ? -3.906 26.484 5.078 1 84.12 33 VAL B O 1
ATOM 1242 N N . TRP B 1 34 ? -4.02 24.734 6.527 1 86.75 34 TRP B N 1
ATOM 1243 C CA . TRP B 1 34 ? -2.59 24.734 6.812 1 86.75 34 TRP B CA 1
ATOM 1244 C C . TRP B 1 34 ? -1.892 23.578 6.098 1 86.75 34 TRP B C 1
ATOM 1246 O O . TRP B 1 34 ? -2.328 22.438 6.184 1 86.75 34 TRP B O 1
ATOM 1256 N N . ASP B 1 35 ? -0.814 23.828 5.363 1 86.88 35 ASP B N 1
ATOM 1257 C CA . ASP B 1 35 ? -0.005 22.875 4.617 1 86.88 35 ASP B CA 1
ATOM 1258 C C . ASP B 1 35 ? 1.45 22.906 5.082 1 86.88 35 ASP B C 1
ATOM 1260 O O . ASP B 1 35 ? 2.297 23.547 4.449 1 86.88 35 ASP B O 1
ATOM 1264 N N . PRO B 1 36 ? 1.743 22.25 6.117 1 89.94 36 PRO B N 1
ATOM 1265 C CA . PRO B 1 36 ? 3.1 22.312 6.664 1 89.94 36 PRO B CA 1
ATOM 1266 C 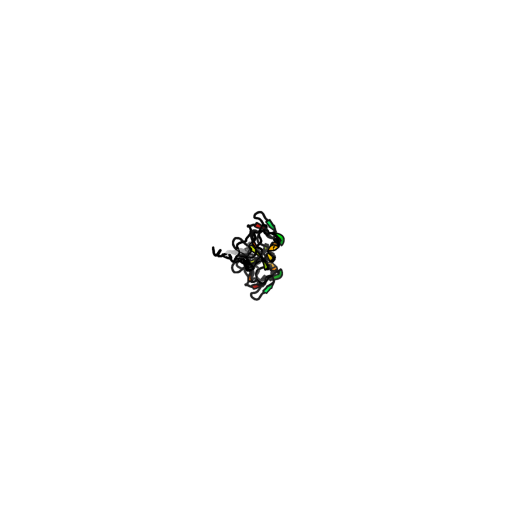C . PRO B 1 36 ? 4.125 21.578 5.805 1 89.94 36 PRO B C 1
ATOM 1268 O O . PRO B 1 36 ? 3.777 20.609 5.113 1 89.94 36 PRO B O 1
ATOM 1271 N N . LEU B 1 37 ? 5.348 21.969 5.934 1 90.94 37 LEU B N 1
ATOM 1272 C CA . LEU B 1 37 ? 6.457 21.359 5.203 1 90.94 37 LEU B CA 1
ATOM 1273 C C . LEU B 1 37 ? 6.914 20.078 5.875 1 90.94 37 LEU B C 1
ATOM 1275 O O . LEU B 1 37 ? 7.25 20.062 7.059 1 90.94 37 LEU B O 1
ATOM 1279 N N . MET B 1 38 ? 6.957 18.984 5.062 1 94.88 38 MET B N 1
ATOM 1280 C CA . MET B 1 38 ? 7.512 17.734 5.57 1 94.88 38 MET B CA 1
ATOM 1281 C C . MET B 1 38 ? 9.023 17.844 5.75 1 94.88 38 MET B C 1
ATOM 1283 O O . MET B 1 38 ? 9.727 18.297 4.852 1 94.88 38 MET B O 1
ATOM 1287 N N . THR B 1 39 ? 9.492 17.422 6.918 1 97.06 39 THR B N 1
ATOM 1288 C CA . THR B 1 39 ? 10.922 17.516 7.195 1 97.06 39 THR B CA 1
ATOM 1289 C C . THR B 1 39 ? 11.586 16.141 7.129 1 97.06 39 THR B C 1
ATOM 1291 O O . THR B 1 39 ? 12.805 16.031 7.008 1 97.06 39 THR B O 1
ATOM 1294 N N . TYR B 1 40 ? 10.867 15.141 7.383 1 97.94 40 TYR B N 1
ATOM 1295 C CA . TYR B 1 40 ? 11.297 13.758 7.242 1 97.94 40 TYR B CA 1
ATOM 1296 C C . TYR B 1 40 ? 10.164 12.883 6.711 1 97.94 40 TYR B C 1
ATOM 1298 O O . TYR B 1 40 ? 9.016 13.016 7.145 1 97.94 40 TYR B O 1
ATOM 1306 N N . PRO B 1 41 ? 10.555 11.992 5.859 1 98.62 41 PRO B N 1
ATOM 1307 C CA . PRO B 1 41 ? 11.82 11.531 5.289 1 98.62 41 PRO B CA 1
ATOM 1308 C C . PRO B 1 41 ? 12.469 12.562 4.371 1 98.62 41 PRO B C 1
ATOM 1310 O O . PRO B 1 41 ? 11.805 13.516 3.943 1 98.62 41 PRO B O 1
ATOM 1313 N N . THR B 1 42 ? 13.773 12.445 4.152 1 98.56 42 THR B N 1
ATOM 1314 C CA . THR B 1 42 ? 14.531 13.258 3.197 1 98.56 42 THR B CA 1
ATOM 1315 C C . THR B 1 42 ? 14.883 12.438 1.96 1 98.56 42 THR B C 1
ATOM 1317 O O . THR B 1 42 ? 14.602 11.242 1.898 1 98.56 42 THR B O 1
ATOM 1320 N N . ALA B 1 43 ? 15.484 13.109 0.976 1 98 43 ALA B N 1
ATOM 1321 C CA . ALA B 1 43 ? 15.828 12.453 -0.285 1 98 43 ALA B CA 1
ATOM 1322 C C . ALA B 1 43 ? 16.875 11.359 -0.071 1 98 43 ALA B C 1
ATOM 1324 O O . ALA B 1 43 ? 17.016 10.461 -0.903 1 98 43 ALA B O 1
ATOM 1325 N N . GLU B 1 44 ? 17.641 11.445 1.097 1 98.5 44 GLU B N 1
ATOM 1326 C CA . GLU B 1 44 ? 18.703 10.469 1.361 1 98.5 44 GLU B CA 1
ATOM 1327 C C . GLU B 1 44 ? 18.172 9.305 2.199 1 98.5 44 GLU B C 1
ATOM 1329 O O . GLU B 1 44 ? 18.906 8.352 2.465 1 98.5 44 GLU B O 1
ATOM 1334 N N . THR B 1 45 ? 16.922 9.391 2.568 1 98.81 45 THR B N 1
ATOM 1335 C CA . THR B 1 45 ? 16.359 8.398 3.465 1 98.81 45 THR B CA 1
ATOM 1336 C C . THR B 1 45 ? 16.172 7.062 2.746 1 98.81 45 THR B C 1
ATOM 1338 O O . THR B 1 45 ? 15.773 7.031 1.577 1 98.81 45 THR B O 1
ATOM 1341 N N . VAL B 1 46 ? 16.453 5.945 3.465 1 98.94 46 VAL B N 1
ATOM 1342 C CA . VAL B 1 46 ? 16.141 4.586 3.041 1 98.94 46 VAL B CA 1
ATOM 1343 C C . VAL B 1 46 ? 15.289 3.9 4.109 1 98.94 46 VAL B C 1
ATOM 1345 O O . VAL B 1 46 ? 15.711 3.771 5.262 1 98.94 46 VAL B O 1
ATOM 1348 N N . TRP B 1 47 ? 14.078 3.504 3.738 1 98.94 47 TRP B N 1
ATOM 1349 C CA . TRP B 1 47 ? 13.211 2.723 4.617 1 98.94 47 TRP B CA 1
ATOM 1350 C C . TRP B 1 47 ? 13.258 1.242 4.25 1 98.94 47 TRP B C 1
ATOM 1352 O O . TRP B 1 47 ? 13.539 0.89 3.102 1 98.94 47 TRP B O 1
ATOM 1362 N N . GLN B 1 48 ? 13.031 0.424 5.258 1 98.88 48 GLN B N 1
ATOM 1363 C CA . GLN B 1 48 ? 12.789 -1.001 5.062 1 98.88 48 GLN B CA 1
ATOM 1364 C C . GLN B 1 48 ? 11.312 -1.344 5.289 1 98.88 48 GLN B C 1
ATOM 1366 O O . GLN B 1 48 ? 10.734 -0.967 6.309 1 98.88 48 GLN B O 1
ATOM 1371 N N . SER B 1 49 ? 10.742 -2.051 4.266 1 98.62 49 SER B N 1
ATOM 1372 C CA . SER B 1 49 ? 9.359 -2.486 4.418 1 98.62 49 SER B CA 1
ATOM 1373 C C . SER B 1 49 ? 9.133 -3.156 5.77 1 98.62 49 SER B C 1
ATOM 1375 O O . SER B 1 49 ? 9.969 -3.936 6.23 1 98.62 49 SER B O 1
ATOM 1377 N N . GLY B 1 50 ? 7.969 -2.812 6.363 1 98.19 50 GLY B N 1
ATOM 1378 C CA . GLY B 1 50 ? 7.559 -3.453 7.602 1 98.19 50 GLY B CA 1
ATOM 1379 C C . GLY B 1 50 ? 8.117 -2.771 8.836 1 98.19 50 GLY B C 1
ATOM 1380 O O . GLY B 1 50 ? 7.66 -3.031 9.953 1 98.19 50 GLY B O 1
ATOM 1381 N N . GLN B 1 51 ? 9.07 -1.891 8.68 1 98.75 51 GLN B N 1
ATOM 1382 C CA . GLN B 1 51 ? 9.664 -1.201 9.828 1 98.75 51 GLN B CA 1
ATOM 1383 C C . GLN B 1 51 ? 8.906 0.089 10.133 1 98.75 51 GLN B C 1
ATOM 1385 O O . GLN B 1 51 ? 8.281 0.676 9.25 1 98.75 51 GLN B O 1
ATOM 1390 N N . THR B 1 52 ? 9.008 0.497 11.414 1 98.81 52 THR B N 1
ATOM 1391 C CA . THR B 1 52 ? 8.312 1.694 11.867 1 98.81 52 THR B CA 1
ATOM 1392 C C . THR B 1 52 ? 9.242 2.9 11.859 1 98.81 52 THR B C 1
ATOM 1394 O O . THR B 1 52 ? 10.406 2.795 12.25 1 98.81 52 THR B O 1
ATOM 1397 N N . TYR B 1 53 ? 8.734 4.02 11.406 1 98.88 53 TYR B N 1
ATOM 1398 C CA . TYR B 1 53 ? 9.469 5.277 11.32 1 98.88 53 TYR B CA 1
ATOM 1399 C C . TYR B 1 53 ? 8.625 6.438 11.836 1 98.88 53 TYR B C 1
ATOM 1401 O O . TYR B 1 53 ? 7.402 6.336 11.906 1 98.88 53 TYR B O 1
ATOM 1409 N N . THR B 1 54 ? 9.297 7.516 12.227 1 98.88 54 THR B N 1
ATOM 1410 C CA . THR B 1 54 ? 8.617 8.742 12.617 1 98.88 54 THR B CA 1
ATOM 1411 C C . THR B 1 54 ? 8.719 9.789 11.516 1 98.88 54 THR B C 1
ATOM 1413 O O . THR B 1 54 ? 9.805 10.289 11.227 1 98.88 54 THR B O 1
ATOM 1416 N N . VAL B 1 55 ? 7.613 10.102 10.867 1 98.5 55 VAL B N 1
ATOM 1417 C CA . VAL B 1 55 ? 7.531 11.18 9.891 1 98.5 55 VAL B CA 1
ATOM 1418 C C . VAL B 1 55 ? 7.387 12.523 10.617 1 98.5 55 VAL B C 1
ATOM 1420 O O . VAL B 1 55 ? 6.621 12.633 11.57 1 98.5 55 VAL B O 1
ATOM 1423 N N . THR B 1 56 ? 8.141 13.477 10.18 1 98.06 56 THR B N 1
ATOM 1424 C CA . THR B 1 56 ? 8.086 14.781 10.836 1 98.06 56 THR B CA 1
ATOM 1425 C C . THR B 1 56 ? 7.785 15.883 9.828 1 98.06 56 THR B C 1
ATOM 1427 O O . THR B 1 56 ? 8.07 15.742 8.641 1 98.06 56 THR B O 1
ATOM 1430 N N . TRP B 1 57 ? 7.215 17.016 10.297 1 95.69 57 TRP B N 1
ATOM 1431 C CA . TRP B 1 57 ? 6.961 18.219 9.523 1 95.69 57 TRP B CA 1
ATOM 1432 C C . TRP B 1 57 ? 7.086 19.469 10.398 1 95.69 57 TRP B C 1
ATOM 1434 O O . TRP B 1 57 ? 7.125 19.375 11.625 1 95.69 57 TRP B O 1
ATOM 1444 N N . GLU B 1 58 ? 7.156 20.656 9.766 1 95.06 58 GLU B N 1
ATOM 1445 C CA . GLU B 1 58 ? 7.332 21.922 10.469 1 95.06 58 GLU B CA 1
ATOM 1446 C C . GLU B 1 58 ? 6.023 22.391 11.102 1 95.06 58 GLU B C 1
ATOM 1448 O O . GLU B 1 58 ? 4.973 22.359 10.453 1 95.06 58 GLU B O 1
ATOM 1453 N N . THR B 1 59 ? 6.121 22.859 12.398 1 94.31 59 THR B N 1
ATOM 1454 C CA . THR B 1 59 ? 4.895 23.344 13.031 1 94.31 59 THR B CA 1
ATOM 1455 C C . THR B 1 59 ? 5.062 24.781 13.516 1 94.31 59 THR B C 1
ATOM 1457 O O . THR B 1 59 ? 4.113 25.375 14.023 1 94.31 59 THR B O 1
ATOM 1460 N N . GLU B 1 60 ? 6.191 25.375 13.375 1 92.06 60 GLU B N 1
ATOM 1461 C CA . GLU B 1 60 ? 6.488 26.688 13.953 1 92.06 60 GLU B CA 1
ATOM 1462 C C . GLU B 1 60 ? 5.625 27.781 13.328 1 92.06 60 GLU B C 1
ATOM 1464 O O . GLU B 1 60 ? 5.238 28.734 14 1 92.06 60 GLU B O 1
ATOM 1469 N N . ASP B 1 61 ? 5.266 27.625 12.078 1 87 61 ASP B N 1
ATOM 1470 C CA . ASP B 1 61 ? 4.535 28.688 11.391 1 87 61 ASP B CA 1
ATOM 1471 C C . ASP B 1 61 ? 3.043 28.375 11.32 1 87 61 ASP B C 1
ATOM 1473 O O . ASP B 1 61 ? 2.332 28.906 10.469 1 87 61 ASP B O 1
ATOM 1477 N N . ALA B 1 62 ? 2.654 27.516 12.227 1 88.38 62 ALA B N 1
ATOM 1478 C CA . ALA B 1 62 ? 1.24 27.156 12.195 1 88.38 62 ALA B CA 1
ATOM 1479 C C . ALA B 1 62 ? 0.359 28.375 12.477 1 88.38 62 ALA B C 1
ATOM 1481 O O . ALA B 1 62 ? 0.593 29.109 13.438 1 88.38 62 ALA B O 1
ATOM 1482 N N . PRO B 1 63 ? -0.686 28.547 11.688 1 87.81 63 PRO B N 1
ATOM 1483 C CA . PRO B 1 63 ? -1.642 29.609 11.992 1 87.81 63 PRO B CA 1
ATOM 1484 C C . PRO B 1 63 ? -2.414 29.359 13.289 1 87.81 63 PRO B C 1
ATOM 1486 O O . PRO B 1 63 ? -2.484 28.219 13.75 1 87.81 63 PRO B O 1
ATOM 1489 N N . VAL B 1 64 ? -2.975 30.391 13.734 1 86.19 64 VAL B N 1
ATOM 1490 C CA . VAL B 1 64 ? -3.734 30.312 14.977 1 86.19 64 VAL B CA 1
ATOM 1491 C C . VAL B 1 64 ? -5.012 29.516 14.758 1 86.19 64 VAL B C 1
ATOM 1493 O O . VAL B 1 64 ? -5.32 28.609 15.531 1 86.19 64 VAL B O 1
ATOM 1496 N N . ASN B 1 65 ? -5.707 29.75 13.695 1 89.06 65 ASN B N 1
ATOM 1497 C CA . ASN B 1 65 ? -6.934 29.031 13.367 1 89.06 65 ASN B CA 1
ATOM 1498 C C . ASN B 1 65 ? -6.75 28.125 12.156 1 89.06 65 ASN B C 1
ATOM 1500 O O . ASN B 1 65 ? -6.57 28.609 11.039 1 89.06 65 ASN B O 1
ATOM 1504 N N . ILE B 1 66 ? -6.715 26.875 12.461 1 87.44 66 ILE B N 1
ATOM 1505 C CA . ILE B 1 66 ? -6.504 25.906 11.391 1 87.44 66 ILE B CA 1
ATOM 1506 C C . ILE B 1 66 ? -7.793 25.125 11.148 1 87.44 66 ILE B C 1
ATOM 1508 O O . ILE B 1 66 ? -8.422 24.656 12.094 1 87.44 66 ILE B O 1
ATOM 1512 N N . THR B 1 67 ? -8.234 24.984 9.883 1 88.25 67 THR B N 1
ATOM 1513 C CA . THR B 1 67 ? -9.469 24.281 9.523 1 88.25 67 THR B CA 1
ATOM 1514 C C . THR B 1 67 ? -9.219 22.781 9.398 1 88.25 67 THR B C 1
ATOM 1516 O O . THR B 1 67 ? -10.125 21.969 9.617 1 88.25 67 THR B O 1
ATOM 1519 N N . ASN B 1 68 ? -8.039 22.359 9.07 1 87.38 68 ASN B N 1
ATOM 1520 C CA . ASN B 1 68 ? -7.715 20.953 8.828 1 87.38 68 ASN B CA 1
ATOM 1521 C C . ASN B 1 68 ? -6.754 20.406 9.883 1 87.38 68 ASN B C 1
ATOM 1523 O O . ASN B 1 68 ? -5.922 19.562 9.586 1 87.38 68 ASN B O 1
ATOM 1527 N N . GLY B 1 69 ? -6.848 20.906 11.047 1 88.5 69 GLY B N 1
ATOM 1528 C CA . GLY B 1 69 ? -5.922 20.547 12.102 1 88.5 69 GLY B CA 1
ATOM 1529 C C . GLY B 1 69 ? -6.09 19.109 12.57 1 88.5 69 GLY B C 1
ATOM 1530 O O . GLY B 1 69 ? -5.141 18.484 13.055 1 88.5 69 GLY B O 1
ATOM 1531 N N . ASP B 1 70 ? -7.305 18.609 12.414 1 91.62 70 ASP B N 1
ATOM 1532 C CA . ASP B 1 70 ? -7.621 17.266 12.875 1 91.62 70 ASP B CA 1
ATOM 1533 C C . ASP B 1 70 ? -7.984 16.359 11.695 1 91.62 70 ASP B C 1
ATOM 1535 O O . ASP B 1 70 ? -8.289 16.844 10.609 1 91.62 70 ASP B O 1
ATOM 1539 N N . GLY B 1 71 ? -7.816 15.062 11.898 1 91.38 71 GLY B N 1
ATOM 1540 C CA . GLY B 1 71 ? -8.234 14.109 10.883 1 91.38 71 GLY B CA 1
ATOM 1541 C C . GLY B 1 71 ? -7.246 14 9.734 1 91.38 71 GLY B C 1
ATOM 1542 O O . GLY B 1 71 ? -7.613 13.578 8.633 1 91.38 71 GLY B O 1
ATOM 1543 N N . GLY B 1 72 ? -6.016 14.453 10.023 1 91.44 72 GLY B N 1
ATOM 1544 C CA . GLY B 1 72 ? -4.992 14.352 9 1 91.44 72 GLY B CA 1
ATOM 1545 C C . GLY B 1 72 ? -4.59 12.922 8.695 1 91.44 72 GLY B C 1
ATOM 1546 O O . GLY B 1 72 ? -4.887 12.008 9.469 1 91.44 72 GLY B O 1
ATOM 1547 N N . PHE B 1 73 ? -3.916 12.742 7.598 1 94.62 73 PHE B N 1
ATOM 1548 C CA . PHE B 1 73 ? -3.443 11.422 7.184 1 94.62 73 PHE B CA 1
ATOM 1549 C C . PHE B 1 73 ? -2.201 11.547 6.309 1 94.62 73 PHE B C 1
ATOM 1551 O O . PHE B 1 73 ? -1.899 12.633 5.797 1 94.62 73 PHE B O 1
ATOM 1558 N N . ILE B 1 74 ? -1.485 10.477 6.258 1 95.88 74 ILE B N 1
ATOM 1559 C CA . ILE B 1 74 ? -0.304 10.383 5.406 1 95.88 74 ILE B CA 1
ATOM 1560 C C . ILE B 1 74 ? -0.523 9.32 4.336 1 95.88 74 ILE B C 1
ATOM 1562 O O . ILE B 1 74 ? -0.806 8.164 4.648 1 95.88 74 ILE B O 1
ATOM 1566 N N . ILE B 1 75 ? -0.365 9.758 3.084 1 96.62 75 ILE B N 1
ATOM 1567 C CA . ILE B 1 75 ? -0.543 8.867 1.94 1 96.62 75 ILE B CA 1
ATOM 1568 C C . ILE B 1 75 ? 0.803 8.625 1.262 1 96.62 75 ILE B C 1
ATOM 1570 O O . ILE B 1 75 ? 1.624 9.539 1.151 1 96.62 75 ILE B O 1
ATOM 1574 N N . LEU B 1 76 ? 0.977 7.352 0.851 1 97.62 76 LEU B N 1
ATOM 1575 C CA . LEU B 1 76 ? 2.125 6.996 0.026 1 97.62 76 LEU B CA 1
ATOM 1576 C C . LEU B 1 76 ? 1.925 7.457 -1.414 1 97.62 76 LEU B C 1
ATOM 1578 O O . LEU B 1 76 ? 0.844 7.281 -1.981 1 97.62 76 LEU B O 1
ATOM 1582 N N . ARG B 1 77 ? 2.881 8.117 -1.91 1 96.38 77 ARG B N 1
ATOM 1583 C CA . ARG B 1 77 ? 2.916 8.422 -3.338 1 96.38 77 ARG B CA 1
ATOM 1584 C C . ARG B 1 77 ? 3.924 7.531 -4.059 1 96.38 77 ARG B C 1
ATOM 1586 O O . ARG B 1 77 ? 4.934 7.133 -3.479 1 96.38 77 ARG B O 1
ATOM 1593 N N . SER B 1 78 ? 3.604 7.16 -5.223 1 96.06 78 SER B N 1
ATOM 1594 C CA . SER B 1 78 ? 4.477 6.434 -6.137 1 96.06 78 SER B CA 1
ATOM 1595 C C . SER B 1 78 ? 4.664 7.195 -7.445 1 96.06 78 SER B C 1
ATOM 1597 O O . SER B 1 78 ? 3.723 7.324 -8.234 1 96.06 78 SER B O 1
ATOM 1599 N N . GLY B 1 79 ? 5.926 7.629 -7.66 1 89.69 79 GLY B N 1
ATOM 1600 C CA . GLY B 1 79 ? 6.098 8.578 -8.75 1 89.69 79 GLY B CA 1
ATOM 1601 C C . GLY B 1 79 ? 5.23 9.812 -8.602 1 89.69 79 GLY B C 1
ATOM 1602 O O . GLY B 1 79 ? 5.234 10.461 -7.555 1 89.69 79 GLY B O 1
ATOM 1603 N N . ASP B 1 80 ? 4.453 10.141 -9.617 1 87.12 80 ASP B N 1
ATOM 1604 C CA . ASP B 1 80 ? 3.627 11.344 -9.594 1 87.12 80 ASP B CA 1
ATOM 1605 C C . ASP B 1 80 ? 2.199 11.023 -9.156 1 87.12 80 ASP B C 1
ATOM 1607 O O . ASP B 1 80 ? 1.327 11.891 -9.172 1 87.12 80 ASP B O 1
ATOM 1611 N N . GLU B 1 81 ? 2.016 9.859 -8.711 1 89 81 GLU B N 1
ATOM 1612 C CA . GLU B 1 81 ? 0.656 9.445 -8.383 1 89 81 GLU B CA 1
ATOM 1613 C C . GLU B 1 81 ? 0.481 9.266 -6.875 1 89 81 GLU B C 1
ATOM 1615 O O . GLU B 1 81 ? 1.339 8.688 -6.207 1 89 81 GLU B O 1
ATOM 1620 N N . GLU B 1 82 ? -0.575 9.867 -6.395 1 92.88 82 GLU B N 1
ATOM 1621 C CA . GLU B 1 82 ? -1.021 9.562 -5.039 1 92.88 82 GLU B CA 1
ATOM 1622 C C . GLU B 1 82 ? -1.73 8.211 -4.984 1 92.88 82 GLU B C 1
ATOM 1624 O O . GLU B 1 82 ? -2.756 8.016 -5.641 1 92.88 82 GLU B O 1
ATOM 1629 N N . THR B 1 83 ? -1.181 7.285 -4.273 1 95.88 83 THR B N 1
ATOM 1630 C CA . THR B 1 83 ? -1.792 5.965 -4.164 1 95.88 83 THR B CA 1
ATOM 1631 C C . THR B 1 83 ? -2.898 5.969 -3.113 1 95.88 83 THR B C 1
ATOM 1633 O O . THR B 1 83 ? -3.186 7.004 -2.508 1 95.88 83 THR B O 1
ATOM 1636 N N . SER B 1 84 ? -3.512 4.785 -2.904 1 95.81 84 SER B N 1
ATOM 1637 C CA . SER B 1 84 ? -4.539 4.641 -1.877 1 95.81 84 SER B CA 1
ATOM 1638 C C . SER B 1 84 ? -3.93 4.227 -0.542 1 95.81 84 SER B C 1
ATOM 1640 O O . SER B 1 84 ? -4.641 4.113 0.461 1 95.81 84 SER B O 1
ATOM 1642 N N . VAL B 1 85 ? -2.639 4 -0.446 1 97.88 85 VAL B N 1
ATOM 1643 C CA . VAL B 1 85 ? -1.996 3.432 0.734 1 97.88 85 VAL B CA 1
ATOM 1644 C C . VAL B 1 85 ? -1.908 4.488 1.834 1 97.88 85 VAL B C 1
ATOM 1646 O O . VAL B 1 85 ? -1.299 5.543 1.643 1 97.88 85 VAL B O 1
ATOM 1649 N N . LEU B 1 86 ? -2.502 4.203 2.904 1 97.62 86 LEU B N 1
ATOM 1650 C CA . LEU B 1 86 ? -2.465 5.043 4.098 1 97.62 86 LEU B CA 1
ATOM 1651 C C . LEU B 1 86 ? -1.381 4.57 5.062 1 97.62 86 LEU B C 1
ATOM 1653 O O . LEU B 1 86 ? -1.35 3.396 5.441 1 97.62 86 LEU B O 1
ATOM 1657 N N . LEU B 1 87 ? -0.525 5.488 5.457 1 98.38 87 LEU B N 1
ATOM 1658 C CA . LEU B 1 87 ? 0.497 5.113 6.43 1 98.38 87 LEU B CA 1
ATOM 1659 C C . LEU B 1 87 ? 0.122 5.598 7.828 1 98.38 87 LEU B C 1
ATOM 1661 O O . LEU B 1 87 ? 0.584 5.039 8.828 1 98.38 87 LEU B O 1
ATOM 1665 N N . ALA B 1 88 ? -0.657 6.637 7.875 1 97.38 88 ALA B N 1
ATOM 1666 C CA . ALA B 1 88 ? -1.2 7.16 9.125 1 97.38 88 ALA B CA 1
ATOM 1667 C C . ALA B 1 88 ? -2.533 7.867 8.891 1 97.38 88 ALA B C 1
ATOM 1669 O O . ALA B 1 88 ? -2.803 8.352 7.789 1 97.38 88 ALA B O 1
ATOM 1670 N N . TRP B 1 89 ? -3.307 7.906 9.891 1 96.06 89 TRP B N 1
ATOM 1671 C CA . TRP B 1 89 ? -4.617 8.547 9.852 1 96.06 89 TRP B CA 1
ATOM 1672 C C . TRP B 1 89 ? -4.988 9.125 11.211 1 96.06 89 TRP B C 1
ATOM 1674 O O . TRP B 1 89 ? -4.359 8.797 12.219 1 96.06 89 TRP B O 1
ATOM 1684 N N . ASP B 1 90 ? -6.004 10.086 11.172 1 94.88 90 ASP B N 1
ATOM 1685 C CA . ASP B 1 90 ? -6.5 10.758 12.367 1 94.88 90 ASP B CA 1
ATOM 1686 C C . ASP B 1 90 ? -5.363 11.461 13.109 1 94.88 90 ASP B C 1
ATOM 1688 O O . ASP B 1 90 ? -5.297 11.414 14.336 1 94.88 90 ASP B O 1
ATOM 1692 N N . ILE B 1 91 ? -4.469 12.008 12.328 1 94.62 91 ILE B N 1
ATOM 1693 C CA . ILE B 1 91 ? -3.361 12.695 12.984 1 94.62 91 ILE B CA 1
ATOM 1694 C C . ILE B 1 91 ? -3.729 14.156 13.227 1 94.62 91 ILE B C 1
ATOM 1696 O O . ILE B 1 91 ? -4.582 14.711 12.523 1 94.62 91 ILE B O 1
ATOM 1700 N N . HIS B 1 92 ? -3.127 14.727 14.258 1 94 92 HIS B N 1
ATOM 1701 C CA . HIS B 1 92 ? -3.193 16.156 14.516 1 94 92 HIS B CA 1
ATOM 1702 C C . HIS B 1 92 ? -1.992 16.891 13.914 1 94 92 HIS B C 1
ATOM 1704 O O . HIS B 1 92 ? -0.848 16.609 14.273 1 94 92 HIS B O 1
ATOM 1710 N N . LEU B 1 93 ? -2.289 17.875 13.039 1 92.94 93 LEU B N 1
ATOM 1711 C CA . LEU B 1 93 ? -1.214 18.5 12.281 1 92.94 93 LEU B CA 1
ATOM 1712 C C . LEU B 1 93 ? -0.257 19.234 13.211 1 92.94 93 LEU B C 1
ATOM 1714 O O . LEU B 1 93 ? 0.943 19.312 12.938 1 92.94 93 LEU B O 1
ATOM 1718 N N . ARG B 1 94 ? -0.717 19.688 14.297 1 94 94 ARG B N 1
ATOM 1719 C CA . ARG B 1 94 ? 0.11 20.469 15.211 1 94 94 ARG B CA 1
ATOM 1720 C C . ARG B 1 94 ? 1.075 19.578 15.984 1 94 94 ARG B C 1
ATOM 1722 O O . ARG B 1 94 ? 2.023 20.078 16.594 1 94 94 ARG B O 1
ATOM 1729 N N . ASP B 1 95 ? 0.92 18.344 15.898 1 95.88 95 ASP B N 1
ATOM 1730 C CA . ASP B 1 95 ? 1.825 17.438 16.594 1 95.88 95 ASP B CA 1
ATOM 1731 C C . ASP B 1 95 ? 3.209 17.438 15.945 1 95.88 95 ASP B C 1
ATOM 1733 O O . ASP B 1 95 ? 4.207 17.125 16.594 1 95.88 95 ASP B O 1
ATOM 1737 N N . GLY B 1 96 ? 3.23 17.672 14.68 1 96.19 96 GLY B N 1
ATOM 1738 C CA . GLY B 1 96 ? 4.504 17.812 13.992 1 96.19 96 GLY B CA 1
ATOM 1739 C C . GLY B 1 96 ? 5.133 16.484 13.633 1 96.19 96 GLY B C 1
ATOM 1740 O O . GLY B 1 96 ? 6.23 16.438 13.07 1 96.19 96 GLY B O 1
ATOM 1741 N N . GLN B 1 97 ? 4.492 15.406 14.023 1 97.94 97 GLN B N 1
ATOM 1742 C CA . GLN B 1 97 ? 5.051 14.094 13.742 1 97.94 97 GLN B CA 1
ATOM 1743 C C . GLN B 1 97 ? 3.977 13.016 13.805 1 97.94 97 GLN B C 1
ATOM 1745 O O . GLN B 1 97 ? 2.902 13.227 14.367 1 97.94 97 GLN B O 1
ATOM 1750 N N . ALA B 1 98 ? 4.227 11.836 13.18 1 97.88 98 ALA B N 1
ATOM 1751 C CA . ALA B 1 98 ? 3.422 10.617 13.258 1 97.88 98 ALA B CA 1
ATOM 1752 C C . ALA B 1 98 ? 4.289 9.375 13.062 1 97.88 98 ALA B C 1
ATOM 1754 O O . ALA B 1 98 ? 5.207 9.375 12.242 1 97.88 98 ALA B O 1
ATOM 1755 N N . GLN B 1 99 ? 3.961 8.367 13.859 1 98.62 99 GLN B N 1
ATOM 1756 C CA . GLN B 1 99 ? 4.578 7.066 13.625 1 98.62 99 GLN B CA 1
ATOM 1757 C C . GLN B 1 99 ? 3.891 6.332 12.477 1 98.62 99 GLN B C 1
ATOM 1759 O O . GLN B 1 99 ? 2.66 6.316 12.391 1 98.62 99 GLN B O 1
ATOM 1764 N N . VAL B 1 100 ? 4.715 5.777 11.602 1 98.81 100 VAL B N 1
ATOM 1765 C CA . VAL B 1 100 ? 4.176 5.035 10.469 1 98.81 100 VAL B CA 1
ATOM 1766 C C . VAL B 1 100 ? 4.934 3.719 10.297 1 98.81 100 VAL B C 1
ATOM 1768 O O . VAL B 1 100 ? 6.074 3.594 10.75 1 98.81 100 VAL B O 1
ATOM 1771 N N . THR B 1 101 ? 4.277 2.742 9.75 1 98.69 101 THR B N 1
ATOM 1772 C CA . THR B 1 101 ? 4.938 1.523 9.289 1 98.69 101 THR B CA 1
ATOM 1773 C C . THR B 1 101 ? 5.125 1.541 7.777 1 98.69 101 THR B C 1
ATOM 1775 O O . THR B 1 101 ? 4.18 1.81 7.035 1 98.69 101 THR B O 1
ATOM 1778 N N . ALA B 1 102 ? 6.402 1.386 7.355 1 98.88 102 ALA B N 1
ATOM 1779 C CA . ALA B 1 102 ? 6.652 1.281 5.918 1 98.88 102 ALA B CA 1
ATOM 1780 C C . ALA B 1 102 ? 5.867 0.125 5.309 1 98.88 102 ALA B C 1
ATOM 1782 O O . ALA B 1 102 ? 5.914 -1 5.812 1 98.88 102 ALA B O 1
ATOM 1783 N N . PRO B 1 103 ? 5.109 0.384 4.281 1 98.69 103 PRO B N 1
ATOM 1784 C CA . PRO B 1 103 ? 4.348 -0.704 3.66 1 98.69 103 PRO B CA 1
ATOM 1785 C C . PRO B 1 103 ? 5.242 -1.718 2.951 1 98.69 103 PRO B C 1
ATOM 1787 O O . PRO B 1 103 ? 6.398 -1.418 2.641 1 98.69 103 PRO B O 1
ATOM 1790 N N . ASN B 1 104 ? 4.715 -2.906 2.752 1 98.44 104 ASN B N 1
ATOM 1791 C CA . ASN B 1 104 ? 5.391 -3.871 1.893 1 98.44 104 ASN B CA 1
ATOM 1792 C C . ASN B 1 104 ? 5.219 -3.525 0.417 1 98.44 104 ASN B C 1
ATOM 1794 O O . ASN B 1 104 ? 4.125 -3.662 -0.132 1 98.44 104 ASN B O 1
ATOM 1798 N N . VAL B 1 105 ? 6.281 -3.051 -0.179 1 98.31 105 VAL B N 1
ATOM 1799 C CA . VAL B 1 105 ? 6.238 -2.623 -1.573 1 98.31 105 VAL B CA 1
ATOM 1800 C C . VAL B 1 105 ? 7.406 -3.242 -2.342 1 98.31 105 VAL B C 1
ATOM 1802 O O . VAL B 1 105 ? 8.391 -3.674 -1.741 1 98.31 105 VAL B O 1
ATOM 1805 N N . ILE B 1 106 ? 7.195 -3.363 -3.676 1 96.69 106 ILE B N 1
ATOM 1806 C CA . ILE B 1 106 ? 8.367 -3.592 -4.52 1 96.69 106 ILE B CA 1
ATOM 1807 C C . ILE B 1 106 ? 9.367 -2.451 -4.336 1 96.69 106 ILE B C 1
ATOM 1809 O O . ILE B 1 106 ? 8.984 -1.277 -4.344 1 96.69 106 ILE B O 1
ATOM 1813 N N . THR B 1 107 ? 10.664 -2.857 -4.137 1 98.19 107 THR B N 1
ATOM 1814 C CA . THR B 1 107 ? 11.695 -1.855 -3.914 1 98.19 107 THR B CA 1
ATOM 1815 C C . THR B 1 107 ? 11.602 -0.734 -4.945 1 98.19 107 THR B C 1
ATOM 1817 O O . THR B 1 107 ? 11.469 -0.995 -6.141 1 98.19 107 THR B O 1
ATOM 1820 N N . GLY B 1 108 ? 11.609 0.504 -4.465 1 98.12 108 GLY B N 1
ATOM 1821 C CA . GLY B 1 108 ? 11.508 1.635 -5.371 1 98.12 108 GLY B CA 1
ATOM 1822 C C . GLY B 1 108 ? 11.469 2.973 -4.656 1 98.12 108 GLY B C 1
ATOM 1823 O O . GLY B 1 108 ? 11.602 3.031 -3.434 1 98.12 108 GLY B O 1
ATOM 1824 N N . ASN B 1 109 ? 11.352 4.07 -5.465 1 98.38 109 ASN B N 1
ATOM 1825 C CA . ASN B 1 109 ? 11.266 5.422 -4.922 1 98.38 109 ASN B CA 1
ATOM 1826 C C . ASN B 1 109 ? 9.812 5.832 -4.68 1 98.38 109 ASN B C 1
ATOM 1828 O O . ASN B 1 109 ? 8.945 5.598 -5.52 1 98.38 109 ASN B O 1
ATOM 1832 N N . PHE B 1 110 ? 9.641 6.449 -3.533 1 98.44 110 PHE B N 1
ATOM 1833 C CA . PHE B 1 110 ? 8.328 6.895 -3.088 1 98.44 110 PHE B CA 1
ATOM 1834 C C . PHE B 1 110 ? 8.414 8.266 -2.432 1 98.44 110 PHE B C 1
ATOM 1836 O O . PHE B 1 110 ? 9.508 8.773 -2.176 1 98.44 110 PHE B O 1
ATOM 1843 N N . SER B 1 111 ? 7.301 8.844 -2.213 1 97.44 111 SER B N 1
ATOM 1844 C CA . SER B 1 111 ? 7.172 10.047 -1.395 1 97.44 111 SER B CA 1
ATOM 1845 C C . SER B 1 111 ? 5.91 10 -0.541 1 97.44 111 SER B C 1
ATOM 1847 O O . SER B 1 111 ? 5.105 9.078 -0.662 1 97.44 111 SER B O 1
ATOM 1849 N N . LEU B 1 112 ? 5.871 10.875 0.394 1 97.44 112 LEU B N 1
ATOM 1850 C CA . LEU B 1 112 ? 4.711 10.969 1.273 1 97.44 112 LEU B CA 1
ATOM 1851 C C . LEU B 1 112 ? 3.988 12.297 1.084 1 97.44 112 LEU B C 1
ATOM 1853 O O . LEU B 1 112 ? 4.621 13.32 0.811 1 97.44 112 LEU B O 1
ATOM 1857 N N . VAL B 1 113 ? 2.707 12.258 1.209 1 95.12 113 VAL B N 1
ATOM 1858 C CA . VAL B 1 113 ? 1.938 13.492 1.23 1 95.12 113 VAL B CA 1
ATOM 1859 C C . VAL B 1 113 ? 1.104 13.562 2.508 1 95.12 113 VAL B C 1
ATOM 1861 O O . VAL B 1 113 ? 0.52 12.562 2.93 1 95.12 113 VAL B O 1
ATOM 1864 N N . LEU B 1 114 ? 1.288 14.695 3.107 1 90.88 114 LEU B N 1
ATOM 1865 C CA . LEU B 1 114 ? 0.515 15.008 4.305 1 90.88 114 LEU B CA 1
ATOM 1866 C C . LEU B 1 114 ? -0.843 15.602 3.936 1 90.88 114 LEU B C 1
ATOM 1868 O O . LEU B 1 114 ? -0.919 16.562 3.166 1 90.88 114 LEU B O 1
ATOM 1872 N N . PHE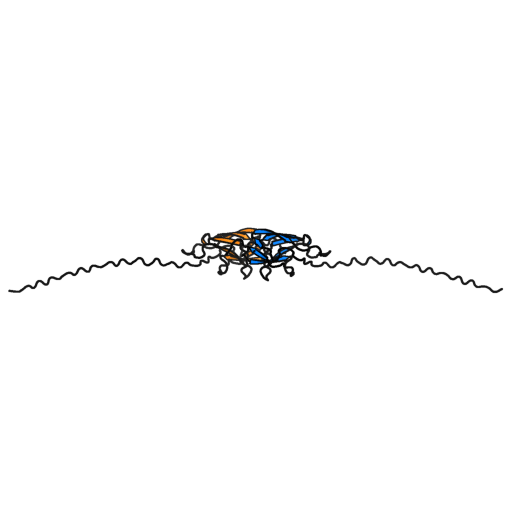 B 1 115 ? -1.961 15.078 4.336 1 78.25 115 PHE B N 1
ATOM 1873 C CA . PHE B 1 115 ? -3.338 15.516 4.129 1 78.25 115 PHE B CA 1
ATOM 1874 C C . PHE B 1 115 ? -3.719 15.438 2.658 1 78.25 115 PHE B C 1
ATOM 1876 O O . PHE B 1 115 ? -4.539 16.219 2.178 1 78.25 115 PHE B O 1
ATOM 1883 N N . GLY B 1 116 ? -3.189 14.477 1.835 1 65 116 GLY B N 1
ATOM 1884 C CA . GLY B 1 116 ? -3.592 14.195 0.465 1 65 116 GLY B CA 1
ATOM 1885 C C . GLY B 1 116 ? -3.088 15.227 -0.525 1 65 116 GLY B C 1
ATOM 1886 O O . GLY B 1 116 ? -1.978 15.75 -0.379 1 65 116 GLY B O 1
ATOM 1887 N N . ASP B 1 117 ? -4.004 15.844 -1.443 1 59.91 117 ASP B N 1
ATOM 1888 C CA . ASP B 1 117 ? -3.725 16.469 -2.734 1 59.91 117 ASP B CA 1
ATOM 1889 C C . ASP B 1 117 ? -3.176 17.875 -2.557 1 59.91 117 ASP B C 1
ATOM 1891 O O . ASP B 1 117 ? -3.168 18.672 -3.502 1 59.91 117 ASP B O 1
ATOM 1895 N N . SER B 1 118 ? -2.713 18.078 -1.48 1 60.34 118 SER B N 1
ATOM 1896 C CA . SER B 1 118 ? -2.498 19.516 -1.341 1 60.34 118 SER B CA 1
ATOM 1897 C C . SER B 1 118 ? -1.128 19.922 -1.87 1 60.34 118 SER B C 1
ATOM 1899 O O . SER B 1 118 ? -0.723 21.078 -1.733 1 60.34 118 SER B O 1
ATOM 1901 N N . GLY B 1 119 ? -0.534 19.062 -2.543 1 66.81 119 GLY B N 1
ATOM 1902 C CA . GLY B 1 119 ? 0.761 19.516 -3.029 1 66.81 119 GLY B CA 1
ATOM 1903 C C . GLY B 1 119 ? 1.85 19.453 -1.974 1 66.81 119 GLY B C 1
ATOM 1904 O O . GLY B 1 119 ? 2.99 19.844 -2.227 1 66.81 119 GLY B O 1
ATOM 1905 N N . ASN B 1 120 ? 1.528 19.109 -0.798 1 75.44 120 ASN B N 1
ATOM 1906 C CA . ASN B 1 120 ? 2.473 19.078 0.313 1 75.44 120 ASN B CA 1
ATOM 1907 C C . ASN B 1 120 ? 3.188 17.719 0.387 1 75.44 120 ASN B C 1
ATOM 1909 O O . ASN B 1 120 ? 3.248 17.109 1.451 1 75.44 120 ASN B O 1
ATOM 1913 N N . TRP B 1 121 ? 3.789 17.328 -0.779 1 89 121 TRP B N 1
ATOM 1914 C CA . TRP B 1 121 ? 4.488 16.047 -0.72 1 89 121 TRP B CA 1
ATOM 1915 C C . TRP B 1 121 ? 5.973 16.25 -0.438 1 89 121 TRP B C 1
ATOM 1917 O O . TRP B 1 121 ? 6.551 17.266 -0.825 1 89 121 TRP B O 1
ATOM 1927 N N . GLY B 1 122 ? 6.5 15.375 0.306 1 94.31 122 GLY B N 1
ATOM 1928 C CA . GLY B 1 122 ? 7.93 15.328 0.58 1 94.31 122 GLY B CA 1
ATOM 1929 C C . GLY B 1 122 ? 8.75 14.836 -0.597 1 94.31 122 GLY B C 1
ATOM 1930 O O . GLY B 1 122 ? 8.195 14.547 -1.663 1 94.31 122 GLY B O 1
ATOM 1931 N N . PRO B 1 123 ? 10.062 14.891 -0.379 1 95.94 123 PRO B N 1
ATOM 1932 C CA . PRO B 1 123 ? 10.938 14.375 -1.434 1 95.94 123 PRO B CA 1
ATOM 1933 C C . PRO B 1 123 ? 10.781 12.875 -1.657 1 95.94 123 PRO B C 1
ATOM 1935 O O . PRO B 1 123 ? 10.242 12.172 -0.796 1 95.94 123 PRO B O 1
ATOM 1938 N N . ASN B 1 124 ? 11.242 12.445 -2.826 1 97.88 124 ASN B N 1
ATOM 1939 C CA . ASN B 1 124 ? 11.352 11 -3.043 1 97.88 124 ASN B CA 1
ATOM 1940 C C . ASN B 1 124 ? 12.422 10.383 -2.15 1 97.88 124 ASN B C 1
ATOM 1942 O O . ASN B 1 124 ? 13.461 10.992 -1.9 1 97.88 124 ASN B O 1
ATOM 1946 N N . PHE B 1 125 ? 12.148 9.25 -1.73 1 98.75 125 PHE B N 1
ATOM 1947 C CA . PHE B 1 125 ? 13.094 8.445 -0.96 1 98.75 125 PHE B CA 1
ATOM 1948 C C . PHE B 1 125 ? 12.914 6.965 -1.266 1 98.75 125 PHE B C 1
ATOM 1950 O O . PHE B 1 125 ? 11.922 6.562 -1.876 1 98.75 125 PHE B O 1
ATOM 1957 N N . LEU B 1 126 ? 13.844 6.152 -0.823 1 98.75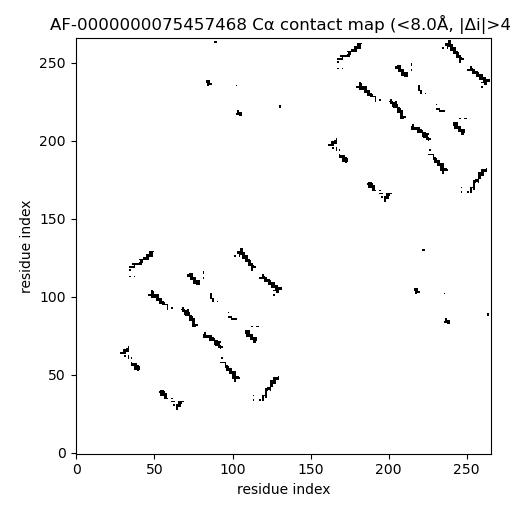 126 LEU B N 1
ATOM 1958 C CA . LEU B 1 126 ? 13.852 4.738 -1.181 1 98.75 126 LEU B CA 1
ATOM 1959 C C . LEU B 1 126 ? 13.148 3.904 -0.118 1 98.75 126 LEU B C 1
ATOM 1961 O O . LEU B 1 126 ? 13.344 4.121 1.08 1 98.75 126 LEU B O 1
ATOM 1965 N N . ILE B 1 127 ? 12.258 3.047 -0.538 1 98.81 127 ILE B N 1
ATOM 1966 C CA . ILE B 1 127 ? 11.789 1.961 0.315 1 98.81 127 ILE B CA 1
ATOM 1967 C C . ILE B 1 127 ? 12.273 0.623 -0.237 1 98.81 127 ILE B C 1
ATOM 1969 O O . ILE B 1 127 ? 11.969 0.269 -1.379 1 98.81 127 ILE B O 1
ATOM 1973 N N . ASN B 1 128 ? 13.062 -0.08 0.602 1 98.75 128 ASN B N 1
ATOM 1974 C CA . ASN B 1 128 ? 13.438 -1.452 0.286 1 98.75 128 ASN B CA 1
ATOM 1975 C C . ASN B 1 128 ? 12.312 -2.432 0.588 1 98.75 128 ASN B C 1
ATOM 1977 O O . ASN B 1 128 ? 11.781 -2.453 1.701 1 98.75 128 ASN B O 1
ATOM 1981 N N . GLY B 1 129 ? 11.977 -3.215 -0.46 1 98.44 129 GLY B N 1
ATOM 1982 C CA . GLY B 1 129 ? 10.945 -4.227 -0.282 1 98.44 129 GLY B CA 1
ATOM 1983 C C . GLY B 1 129 ? 11.406 -5.398 0.569 1 98.44 129 GLY B C 1
ATOM 1984 O O . GLY B 1 129 ? 12.578 -5.484 0.932 1 98.44 129 GLY B O 1
ATOM 1985 N N . PRO B 1 130 ? 10.43 -6.199 0.957 1 97.5 130 PRO B N 1
ATOM 1986 C CA . PRO B 1 130 ? 10.766 -7.363 1.784 1 97.5 130 PRO B CA 1
ATOM 1987 C C . PRO B 1 130 ? 11.523 -8.438 1.01 1 97.5 13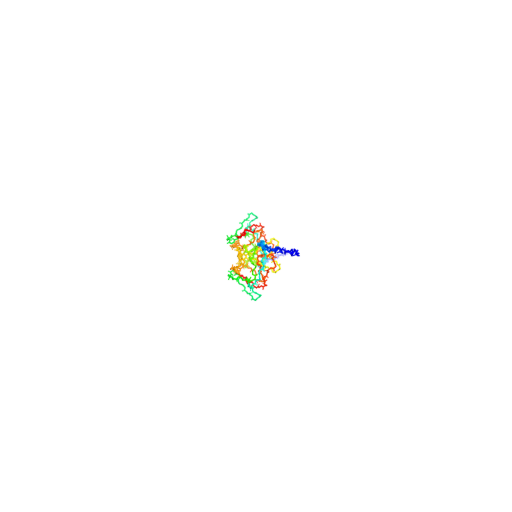0 PRO B C 1
ATOM 1989 O O . PRO B 1 130 ? 12.094 -9.352 1.613 1 97.5 130 PRO B O 1
ATOM 1992 N N . VAL B 1 131 ? 11.422 -8.336 -0.349 1 92.44 131 VAL B N 1
ATOM 1993 C CA . VAL B 1 131 ? 12.117 -9.289 -1.207 1 92.44 131 VAL B CA 1
ATOM 1994 C C . VAL B 1 131 ? 12.742 -8.555 -2.393 1 92.44 131 VAL B C 1
ATOM 1996 O O . VAL B 1 131 ? 12.328 -7.445 -2.732 1 92.44 131 VAL B O 1
ATOM 1999 N N . THR B 1 132 ? 13.828 -9.133 -2.891 1 84.62 132 THR B N 1
ATOM 2000 C CA . THR B 1 132 ? 14.414 -8.625 -4.125 1 84.62 132 THR B CA 1
ATOM 2001 C C . THR B 1 132 ? 14.078 -9.539 -5.301 1 84.62 132 THR B C 1
ATOM 2003 O O . THR B 1 132 ? 14.242 -10.758 -5.215 1 84.62 132 THR B O 1
ATOM 2006 N N . PHE B 1 133 ? 13.383 -8.914 -6.34 1 76.38 133 PHE B N 1
ATOM 2007 C CA . PHE B 1 133 ? 13.016 -9.688 -7.516 1 76.38 133 PHE B CA 1
ATOM 2008 C C . PHE B 1 133 ? 14.148 -9.711 -8.531 1 76.38 133 PHE B C 1
ATOM 2010 O O . PHE B 1 133 ? 14.922 -8.758 -8.625 1 76.38 133 PHE B O 1
#

Radius of gyration: 40.9 Å; Cα contacts (8 Å, |Δi|>4): 529; chains: 2; bounding box: 42×204×98 Å

Foldseek 3Di:
DPPPPPPPPPPPPPPPPPPPPDPDPPPPPPADADQWAWDPDAAADEAEAFDKDKTFTDQVPPDPHHPPQWFKWKFKADVPDTDPDTFDTGDGVNVGIDMGGHHADDWDWIWMGIRPPPPNIHDIYIYHHPDHD/DPPPPPPPPPPPPPPPPPPPPDPDPPPPPDADADQWAWPPDAAADEAEAFDKDKTFTDQPPPDPHHPPQWFKWKFKADVPDTDPDTFDTGDGVNVGIDMGGHHADDWDWIWMGIRPPPPNIHDIYIYHHPDHD

Sequence (266 aa):
MKFTTILSALALGAFSQLASAAPAPAAHQARDVWDPLMTYPTAETVWQSGQTYTVTWETEDAPVNITNGDGGFIILRSGDEETSVLLAWDIHLRDGQAQVTAPNVITGNFSLVLFGDSGNWGPNFLINGPVTFMKFTTILSALALGAFSQLASAAPAPAAHQARDVWDPLMTYPTAETVWQSGQTYTVTWETEDAPVNITNGDGGFIILRSGDEETSVLLAWDIHLRDGQAQVTAPNVITGNFSLVLFGDSGNWGPNFLINGPVTF

Secondary structure (DSSP, 8-state):
------------------------------PBPP-PPEEES-TT-EEETT-EEEEEE--TT--SSBSSSSSEEEEEEETTEEEEEEEEEEE-GGG-EEEEEPP-B-SEEEEEEESSSSS-B---EEEE-SS--/------------------------------PBPP-PPEEES-TT-EEETT-EEEEEE--TT--SSBSSSSSEEEEEEETTEEEEEEEEEEE-GGG-EEEEEPP-B-SEEEEEEESSSSS-B---EEEE-SS--

Solvent-accessible surface area (backbone atoms only — not comparable to full-atom values): 15778 Å² total; per-residue (Å²): 135,86,80,77,80,80,79,78,79,78,81,78,76,79,78,76,76,79,74,76,74,69,77,70,72,75,73,78,71,71,65,35,83,76,80,56,52,56,64,33,63,39,65,85,37,74,44,50,34,70,38,75,46,73,37,29,34,56,46,87,83,59,66,91,46,54,69,57,39,61,69,23,32,31,27,39,22,51,78,95,39,78,51,55,40,44,44,40,66,69,35,48,56,78,67,27,54,48,72,28,51,39,62,42,27,58,58,43,63,28,28,42,18,55,60,52,88,68,74,37,53,38,50,53,23,39,38,40,27,84,62,87,133,134,87,82,79,79,79,81,80,79,78,81,78,78,81,78,77,77,78,74,76,74,70,76,70,72,76,73,77,72,69,65,34,82,74,78,55,51,57,63,32,66,39,63,85,39,75,44,48,34,69,40,75,46,73,36,31,34,56,46,88,82,59,66,92,46,55,69,56,41,60,68,23,33,32,27,40,23,51,77,94,38,78,52,54,40,44,44,39,65,70,34,48,55,78,67,27,55,48,71,29,51,38,63,43,28,57,58,44,63,28,29,43,18,54,61,52,88,68,74,36,53,39,49,52,21,39,36,39,26,83,62,86,132

Nearest PDB structures (foldseek):
  7mrs-assembly1_A  TM=4.566E-01  e=7.626E-03  Danio rerio
  4xed-assembly1_A  TM=3.915E-01  e=1.418E-01  Thermoplasmatales archaeon SCGC AB-540-F20
  5t5w-assembly1_B  TM=5.056E-01  e=3.825E-01  Homo sapiens
  3og6-assembly1_B  TM=5.078E-01  e=6.284E-01  Homo sapiens
  3og4-assembly1_B  TM=4.582E-01  e=1.091E+00  Homo sapiens